Protein AF-A0A0F9KH45-F1 (afdb_monomer_lite)

pL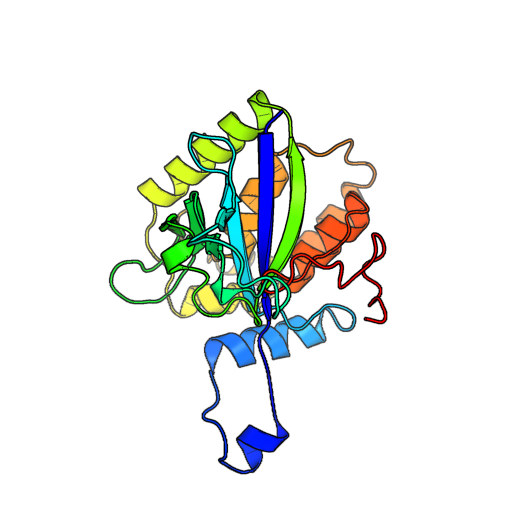DDT: mean 81.34, std 14.42, range [37.12, 97.62]

Structure (mmCIF, N/CA/C/O backbone):
data_AF-A0A0F9KH45-F1
#
_entry.id   AF-A0A0F9KH45-F1
#
loop_
_atom_site.group_PDB
_atom_site.id
_atom_site.type_symbol
_atom_site.label_atom_id
_atom_site.label_alt_id
_atom_site.label_comp_id
_atom_site.label_asym_id
_atom_site.label_entity_id
_atom_site.label_seq_id
_atom_site.pdbx_PDB_ins_code
_atom_site.Cartn_x
_atom_site.Cartn_y
_atom_site.Cartn_z
_atom_site.occupancy
_atom_site.B_iso_or_equiv
_atom_site.auth_seq_id
_atom_site.auth_comp_id
_atom_site.auth_asym_id
_atom_site.auth_atom_id
_atom_site.pdbx_PDB_model_num
ATOM 1 N N . MET A 1 1 ? 6.089 14.016 -14.481 1.00 85.25 1 MET A N 1
ATOM 2 C CA . MET A 1 1 ? 5.848 13.731 -13.048 1.00 85.25 1 MET A CA 1
ATOM 3 C C . MET A 1 1 ? 4.636 12.829 -12.954 1.00 85.25 1 MET A C 1
ATOM 5 O O . MET A 1 1 ? 3.594 13.168 -13.512 1.00 85.25 1 MET A O 1
ATOM 9 N N . LYS A 1 2 ? 4.768 11.697 -12.265 1.00 92.62 2 LYS A N 1
ATOM 10 C CA . LYS A 1 2 ? 3.691 10.724 -12.033 1.00 92.62 2 LYS A CA 1
ATOM 11 C C . LYS A 1 2 ? 3.296 10.711 -10.563 1.00 92.62 2 LYS A C 1
ATOM 13 O O . LYS A 1 2 ? 4.069 11.146 -9.709 1.00 92.62 2 LYS A O 1
ATOM 18 N N . LYS A 1 3 ? 2.102 10.195 -10.261 1.00 94.31 3 LYS A N 1
ATOM 19 C CA . LYS A 1 3 ? 1.645 10.016 -8.880 1.00 94.31 3 LYS A CA 1
ATOM 20 C C . LYS A 1 3 ? 1.490 8.549 -8.524 1.00 94.31 3 LYS A C 1
ATOM 22 O O . LYS A 1 3 ? 0.983 7.748 -9.307 1.00 94.31 3 LYS A O 1
ATOM 27 N N . VAL A 1 4 ? 1.880 8.218 -7.299 1.00 95.62 4 VAL A N 1
ATOM 28 C CA . VAL A 1 4 ? 1.727 6.880 -6.720 1.00 95.62 4 VAL A CA 1
ATOM 29 C C . VAL A 1 4 ? 1.088 7.001 -5.348 1.00 95.62 4 VAL A C 1
ATOM 31 O O . VAL A 1 4 ? 1.497 7.826 -4.530 1.00 95.62 4 VAL A O 1
ATOM 34 N N . ARG A 1 5 ? 0.096 6.154 -5.070 1.00 97.25 5 ARG A N 1
ATOM 35 C CA . ARG A 1 5 ? -0.558 6.078 -3.763 1.00 97.25 5 ARG A CA 1
ATOM 36 C C . ARG A 1 5 ? -0.196 4.788 -3.049 1.00 97.25 5 ARG A C 1
ATOM 38 O O . ARG A 1 5 ? -0.400 3.700 -3.578 1.00 97.25 5 ARG A O 1
ATOM 45 N N . TYR A 1 6 ? 0.271 4.899 -1.812 1.00 97.00 6 TYR A N 1
ATOM 46 C CA . TYR A 1 6 ? 0.340 3.755 -0.903 1.00 97.00 6 TYR A CA 1
ATOM 47 C C . TYR A 1 6 ? -0.948 3.730 -0.101 1.00 97.00 6 TYR A C 1
ATOM 49 O O . TYR A 1 6 ? -1.236 4.671 0.637 1.00 97.00 6 TYR A O 1
ATOM 57 N N . VAL A 1 7 ? -1.724 2.664 -0.256 1.00 97.12 7 VAL A N 1
ATOM 58 C CA . VAL A 1 7 ? -3.057 2.532 0.328 1.00 97.12 7 VAL A CA 1
ATOM 59 C C . VAL A 1 7 ? -3.020 1.452 1.402 1.00 97.12 7 VAL A C 1
ATOM 61 O O . VAL A 1 7 ? -2.610 0.322 1.147 1.00 97.12 7 VAL A O 1
ATOM 64 N N . PHE A 1 8 ? -3.446 1.788 2.612 1.00 96.25 8 PHE A N 1
ATOM 65 C CA . PHE A 1 8 ? -3.342 0.967 3.811 1.00 96.25 8 PHE A CA 1
ATOM 66 C C . PHE A 1 8 ? -4.726 0.592 4.330 1.00 96.25 8 PHE A C 1
ATOM 68 O O . PHE A 1 8 ? -5.579 1.446 4.572 1.00 96.25 8 PHE A O 1
ATOM 75 N N . TYR A 1 9 ? -4.948 -0.704 4.526 1.00 94.31 9 TYR A N 1
ATOM 76 C CA . TYR A 1 9 ? -6.214 -1.226 5.014 1.00 94.31 9 TYR A CA 1
ATOM 77 C C . TYR A 1 9 ? -6.253 -1.246 6.536 1.00 94.31 9 TYR A C 1
ATOM 79 O O . TYR A 1 9 ? -5.437 -1.899 7.190 1.00 94.31 9 TYR A O 1
ATOM 87 N N . ILE A 1 10 ? -7.258 -0.589 7.098 1.00 92.06 10 ILE A N 1
ATOM 88 C CA . ILE A 1 10 ? -7.546 -0.529 8.524 1.00 92.06 10 ILE A CA 1
ATOM 89 C C . ILE A 1 10 ? -8.244 -1.827 8.948 1.00 92.06 10 ILE A C 1
ATOM 91 O O . ILE A 1 10 ? -9.421 -2.075 8.636 1.00 92.06 10 ILE A O 1
ATOM 95 N N . ALA A 1 11 ? -7.553 -2.645 9.739 1.00 87.25 11 ALA A N 1
ATOM 96 C CA . ALA A 1 11 ? -8.197 -3.700 10.503 1.00 87.25 11 ALA A CA 1
ATOM 97 C C . ALA A 1 11 ? -9.003 -3.067 11.638 1.00 87.25 11 ALA A C 1
ATOM 99 O O . ALA A 1 11 ? -8.471 -2.381 12.510 1.00 87.25 11 ALA A O 1
ATOM 100 N N . LYS A 1 12 ? -10.313 -3.300 11.640 1.00 74.19 12 LYS A N 1
ATOM 101 C CA . LYS A 1 12 ? -11.135 -2.990 12.805 1.00 74.19 12 LYS A CA 1
ATOM 102 C C . LYS A 1 12 ? -11.035 -4.179 13.743 1.00 74.19 12 LYS A C 1
ATOM 104 O O . LYS A 1 12 ? -11.860 -5.074 13.621 1.00 74.19 12 LYS A O 1
ATOM 109 N N . PHE A 1 13 ? -10.073 -4.216 14.653 1.00 67.62 13 PHE A N 1
ATOM 110 C CA . PHE A 1 13 ? -10.186 -5.166 15.753 1.00 67.62 13 PHE A CA 1
ATOM 111 C C . PHE A 1 13 ? -11.163 -4.592 16.777 1.00 67.62 13 PHE A C 1
ATOM 113 O O . PHE A 1 13 ? -10.864 -3.613 17.454 1.00 67.62 13 PHE A O 1
ATOM 120 N N . ASP A 1 14 ? -12.362 -5.161 16.830 1.00 67.88 14 ASP A N 1
ATOM 121 C CA . ASP A 1 14 ? -13.400 -4.758 17.773 1.00 67.88 14 ASP A CA 1
ATOM 122 C C . ASP A 1 14 ? -13.582 -5.873 18.796 1.00 67.88 14 ASP A C 1
ATOM 124 O O . ASP A 1 14 ? -14.474 -6.714 18.681 1.00 67.88 14 ASP A O 1
ATOM 128 N N . LEU A 1 15 ? -12.659 -5.910 19.761 1.00 67.62 15 LEU A N 1
ATOM 129 C CA . LEU A 1 15 ? -12.602 -6.953 20.780 1.00 67.62 15 LEU A CA 1
ATOM 130 C C . LEU A 1 15 ? -13.939 -7.089 21.517 1.00 67.62 15 LEU A C 1
ATOM 132 O O . LEU A 1 15 ? -14.387 -8.202 21.764 1.00 67.62 15 LEU A O 1
ATOM 136 N N . LEU A 1 16 ? -14.611 -5.974 21.814 1.00 66.19 16 LEU A N 1
ATOM 137 C CA . LEU A 1 16 ? -15.897 -5.979 22.509 1.00 66.19 16 LEU A CA 1
ATOM 138 C C . LEU A 1 16 ? -16.995 -6.628 21.668 1.00 66.19 16 LEU A C 1
ATOM 140 O O . LEU A 1 16 ? -17.741 -7.456 22.185 1.00 66.19 16 LEU A O 1
ATOM 144 N N . ASN A 1 17 ? -17.099 -6.296 20.381 1.00 69.00 17 ASN A N 1
ATOM 145 C CA . ASN A 1 17 ? -18.092 -6.929 19.513 1.00 69.00 17 ASN A CA 1
ATOM 146 C C . ASN A 1 17 ? -17.747 -8.386 19.169 1.00 69.00 17 ASN A C 1
ATOM 148 O O . ASN A 1 17 ? -18.668 -9.174 18.957 1.00 69.00 17 ASN A O 1
ATOM 152 N N . VAL A 1 18 ? -16.465 -8.765 19.170 1.00 69.50 18 VAL A N 1
ATOM 153 C CA . VAL A 1 18 ? -16.034 -10.168 19.047 1.00 69.50 18 VAL A CA 1
ATOM 154 C C . VAL A 1 18 ? -16.410 -10.962 20.301 1.00 69.50 18 VAL A C 1
ATOM 156 O O . VAL A 1 18 ? -17.081 -11.983 20.188 1.00 69.50 18 VAL A O 1
ATOM 159 N N . LEU A 1 19 ? -16.064 -10.469 21.496 1.00 72.44 19 LEU A N 1
ATOM 160 C CA . LEU A 1 19 ? -16.401 -11.114 22.773 1.00 72.44 19 LEU A CA 1
ATOM 161 C C . LEU A 1 19 ? -17.917 -11.218 22.991 1.00 72.44 19 LEU A C 1
ATOM 163 O O . LEU A 1 19 ? -18.396 -12.192 23.558 1.00 72.44 19 LEU A O 1
ATOM 167 N N . ARG A 1 20 ? -18.686 -10.238 22.501 1.00 80.62 20 ARG A N 1
ATOM 168 C CA . ARG A 1 20 ? -20.159 -10.232 22.548 1.00 80.62 20 ARG A CA 1
ATOM 169 C C . ARG A 1 20 ? -20.820 -11.052 21.432 1.00 80.62 20 ARG A C 1
ATOM 171 O O . ARG A 1 20 ? -22.036 -10.978 21.285 1.00 80.62 20 ARG A O 1
ATOM 178 N N . GLY A 1 21 ? -20.051 -11.758 20.599 1.00 74.50 21 GLY A N 1
ATOM 179 C CA . GLY A 1 21 ? -20.571 -12.574 19.494 1.00 74.50 21 GLY A CA 1
ATOM 180 C C . GLY A 1 21 ? -21.230 -11.785 18.351 1.00 74.50 21 GLY A C 1
ATOM 181 O O . GLY A 1 21 ? -21.769 -12.381 17.423 1.00 74.50 21 GLY A O 1
ATOM 182 N N . LYS A 1 22 ? -21.172 -10.447 18.376 1.00 75.31 22 LYS A N 1
ATOM 183 C CA . LYS A 1 22 ? -21.784 -9.559 17.369 1.00 75.31 22 LYS A CA 1
ATOM 184 C C . LYS A 1 22 ? -20.990 -9.495 16.067 1.00 75.31 22 LYS A C 1
ATOM 186 O O . LYS A 1 22 ? -21.478 -8.972 15.068 1.00 75.31 22 LYS A O 1
ATOM 191 N N . ARG A 1 23 ? -19.757 -10.002 16.067 1.00 68.12 23 ARG A N 1
ATOM 192 C CA . ARG A 1 23 ? -18.902 -10.066 14.886 1.00 68.12 23 ARG A CA 1
ATOM 193 C C . ARG A 1 23 ? -18.021 -11.309 14.913 1.00 68.12 23 ARG A C 1
ATOM 195 O O . ARG A 1 23 ? -17.401 -11.612 15.927 1.00 68.12 23 ARG A O 1
ATOM 202 N N . LYS A 1 24 ? -17.889 -11.966 13.758 1.00 68.12 24 LYS A N 1
ATOM 203 C CA . LYS A 1 24 ? -16.889 -13.020 13.559 1.00 68.12 24 LYS A CA 1
ATOM 204 C C . LYS A 1 24 ? -15.491 -12.391 13.422 1.00 68.12 24 LYS A C 1
ATOM 206 O O . LYS A 1 24 ? -15.338 -11.452 12.631 1.00 68.12 24 LYS A O 1
ATOM 211 N N . PRO A 1 25 ? -14.481 -12.866 14.170 1.00 64.75 25 PRO A N 1
ATOM 212 C CA . PRO A 1 25 ? -13.118 -12.368 14.031 1.00 64.75 25 PRO A CA 1
ATOM 213 C C . PRO A 1 25 ? -12.587 -12.673 12.626 1.00 64.75 25 PRO A C 1
ATOM 215 O O . PRO A 1 25 ? -12.691 -13.801 12.141 1.00 64.75 25 PRO A O 1
ATOM 218 N N . HIS A 1 26 ? -11.989 -11.675 11.974 1.00 72.75 26 HIS A N 1
ATOM 219 C CA . HIS A 1 26 ? -11.234 -11.891 10.742 1.00 72.75 26 HIS A CA 1
ATOM 220 C C . HIS A 1 26 ? -9.812 -12.280 11.139 1.00 72.75 26 HIS A C 1
ATOM 222 O O . HIS A 1 26 ? -8.916 -11.445 11.141 1.00 72.75 26 HIS A O 1
ATOM 228 N N . LEU A 1 27 ? -9.634 -13.554 11.507 1.00 72.44 27 LEU A N 1
ATOM 229 C CA . LEU A 1 27 ? -8.431 -14.107 12.150 1.00 72.44 27 LEU A CA 1
ATOM 230 C C . LEU A 1 27 ? -7.100 -13.594 11.577 1.00 72.44 27 LEU A C 1
ATOM 232 O O . LEU A 1 27 ? -6.206 -13.254 12.345 1.00 72.44 27 LEU A O 1
ATOM 236 N N . ILE A 1 28 ? -6.974 -13.517 10.250 1.00 78.31 28 ILE A N 1
ATOM 237 C CA . ILE A 1 28 ? -5.734 -13.080 9.596 1.00 78.31 28 ILE A CA 1
ATOM 238 C C . ILE A 1 28 ? -5.538 -11.564 9.742 1.00 78.31 28 ILE A C 1
ATOM 240 O O . ILE A 1 28 ? -4.525 -11.140 10.287 1.00 78.31 28 ILE A O 1
ATOM 244 N N . ASP A 1 29 ? -6.502 -10.745 9.312 1.00 77.94 29 ASP A N 1
ATOM 245 C CA . ASP A 1 29 ? -6.380 -9.278 9.348 1.00 77.94 29 ASP A CA 1
ATOM 246 C C . ASP A 1 29 ? -6.264 -8.751 10.786 1.00 77.94 29 ASP A C 1
ATOM 248 O O . ASP A 1 29 ? -5.395 -7.933 11.101 1.00 77.94 29 ASP A O 1
ATOM 252 N N . ASP A 1 30 ? -7.134 -9.245 11.668 1.00 79.44 30 ASP A N 1
ATOM 253 C CA . ASP A 1 30 ? -7.177 -8.859 13.074 1.00 79.44 30 ASP A CA 1
ATOM 254 C C . ASP A 1 30 ? -5.910 -9.345 13.804 1.00 79.44 30 ASP A C 1
ATOM 256 O O . ASP A 1 30 ? -5.318 -8.591 14.577 1.00 79.44 30 ASP A O 1
ATOM 260 N N . GLY A 1 31 ? -5.439 -10.561 13.499 1.00 80.50 31 GLY A N 1
ATOM 261 C CA . GLY A 1 31 ? -4.207 -11.126 14.053 1.00 80.50 31 GLY A CA 1
ATOM 262 C C . GLY A 1 31 ? -2.951 -10.366 13.623 1.00 80.50 31 GLY A C 1
ATOM 263 O O . GLY A 1 31 ? -2.140 -10.001 14.475 1.00 80.50 31 GLY A O 1
ATOM 264 N N . ILE A 1 32 ? -2.813 -10.057 12.325 1.00 82.00 32 ILE A N 1
ATOM 265 C CA . ILE A 1 32 ? -1.702 -9.244 11.804 1.00 82.00 32 ILE A CA 1
ATOM 266 C C . ILE A 1 32 ? -1.716 -7.872 12.469 1.00 82.00 32 ILE A C 1
ATOM 268 O O . ILE A 1 32 ? -0.683 -7.424 12.968 1.00 82.00 32 ILE A O 1
ATOM 272 N N . SER A 1 33 ? -2.870 -7.201 12.512 1.00 81.62 33 SER A N 1
ATOM 273 C CA . SER A 1 33 ? -2.960 -5.862 13.094 1.00 81.62 33 SER A CA 1
ATOM 274 C C . SER A 1 33 ? -2.641 -5.851 14.585 1.00 81.62 33 SER A C 1
ATOM 276 O O . SER A 1 33 ? -1.898 -4.975 15.026 1.00 81.62 33 SER A O 1
ATOM 278 N N . LEU A 1 34 ? -3.162 -6.809 15.358 1.00 82.50 34 LEU A N 1
ATOM 279 C CA . LEU A 1 34 ? -2.900 -6.912 16.793 1.00 82.50 34 LEU A CA 1
ATOM 280 C C . LEU A 1 34 ? -1.413 -7.153 17.062 1.00 82.50 34 LEU A C 1
ATOM 282 O O . LEU A 1 34 ? -0.789 -6.393 17.801 1.00 82.50 34 LEU A O 1
ATOM 286 N N . TRP A 1 35 ? -0.836 -8.168 16.415 1.00 80.06 35 TRP A N 1
ATOM 287 C CA . TRP A 1 35 ? 0.556 -8.547 16.625 1.00 80.06 35 TRP A CA 1
ATOM 288 C C . TRP A 1 35 ? 1.521 -7.433 16.222 1.00 80.06 35 TRP A C 1
ATOM 290 O O . TRP A 1 35 ? 2.374 -7.020 17.003 1.00 80.06 35 TRP A O 1
ATOM 300 N N . THR A 1 36 ? 1.357 -6.882 15.019 1.00 78.31 36 THR A N 1
ATOM 301 C CA . THR A 1 36 ? 2.224 -5.800 14.528 1.00 78.31 36 THR A CA 1
ATOM 302 C C . THR A 1 36 ? 2.023 -4.501 15.311 1.00 78.31 36 THR A C 1
ATOM 304 O O . THR A 1 36 ? 2.947 -3.689 15.384 1.00 78.31 36 THR A O 1
ATOM 307 N N . GLY A 1 37 ? 0.857 -4.321 15.942 1.00 78.19 37 GLY A N 1
ATOM 308 C CA . GLY A 1 37 ? 0.571 -3.230 16.870 1.00 78.19 37 GLY A CA 1
ATOM 309 C C . GLY A 1 37 ? 1.438 -3.256 18.128 1.00 78.19 37 GLY A C 1
ATOM 310 O O . GLY A 1 37 ? 1.896 -2.194 18.543 1.00 78.19 37 GLY A O 1
ATOM 311 N N . LEU A 1 38 ? 1.764 -4.439 18.667 1.00 78.38 38 LEU A N 1
ATOM 312 C CA . LEU A 1 38 ? 2.649 -4.579 19.839 1.00 78.38 38 LEU A CA 1
ATOM 313 C C . LEU A 1 38 ? 4.039 -3.968 19.597 1.00 78.38 38 LEU A C 1
ATOM 315 O O . LEU A 1 38 ? 4.644 -3.414 20.510 1.00 78.38 38 LEU A O 1
ATOM 319 N N . PHE A 1 39 ? 4.517 -4.006 18.351 1.00 73.38 39 PHE A N 1
ATOM 320 C CA . PHE A 1 39 ? 5.817 -3.458 17.946 1.00 73.38 39 PHE A CA 1
ATOM 321 C C . PHE A 1 39 ? 5.721 -2.055 17.321 1.00 73.38 39 PHE A C 1
ATOM 323 O O . PHE A 1 39 ? 6.739 -1.436 17.007 1.00 73.38 39 PHE A O 1
ATOM 330 N N . ASN A 1 40 ? 4.505 -1.539 17.112 1.00 75.81 40 ASN A N 1
ATOM 331 C CA . ASN A 1 40 ? 4.241 -0.260 16.451 1.00 75.81 40 ASN A CA 1
ATOM 332 C C . ASN A 1 40 ? 3.094 0.495 17.149 1.00 75.81 40 ASN A C 1
ATOM 334 O O . ASN A 1 40 ? 2.141 0.924 16.495 1.00 75.81 40 ASN A O 1
ATOM 338 N N . TRP A 1 41 ? 3.209 0.674 18.470 1.00 71.25 41 TRP A N 1
ATOM 339 C CA . TRP A 1 41 ? 2.149 1.134 19.390 1.00 71.25 41 TRP A CA 1
ATOM 340 C C . TRP A 1 41 ? 1.470 2.474 19.023 1.00 71.25 41 TRP A C 1
ATOM 342 O O . TRP A 1 41 ? 0.374 2.767 19.484 1.00 71.25 41 TRP A O 1
ATOM 352 N N . TRP A 1 42 ? 2.071 3.270 18.136 1.00 79.19 42 TRP A N 1
ATOM 353 C CA . TRP A 1 42 ? 1.580 4.594 17.718 1.00 79.19 42 TRP A CA 1
ATOM 354 C C . TRP A 1 42 ? 1.152 4.667 16.252 1.00 79.19 42 TRP A C 1
ATOM 356 O O . TRP A 1 42 ? 1.005 5.748 15.689 1.00 79.19 42 TRP A O 1
ATOM 366 N N . THR A 1 43 ? 0.986 3.514 15.612 1.00 84.81 43 THR A N 1
ATOM 367 C CA . THR A 1 43 ? 0.553 3.429 14.215 1.00 84.81 43 THR A CA 1
ATOM 368 C C . THR A 1 43 ? -0.927 3.064 14.124 1.00 84.81 43 THR A C 1
ATOM 370 O O . THR A 1 43 ? -1.445 2.374 15.012 1.00 84.81 43 THR A O 1
ATOM 373 N N . PRO A 1 44 ? -1.625 3.481 13.056 1.00 87.94 44 PRO A N 1
ATOM 374 C CA . PRO A 1 44 ? -2.994 3.042 12.804 1.00 87.94 44 PRO A CA 1
ATOM 375 C C . PRO A 1 44 ? -3.061 1.517 12.672 1.00 87.94 44 PRO A C 1
ATOM 377 O O . PRO A 1 44 ? -2.038 0.886 12.394 1.00 87.94 44 PRO A O 1
ATOM 380 N N . PRO A 1 45 ? -4.237 0.893 12.859 1.00 90.12 45 PRO A N 1
ATOM 381 C CA . PRO A 1 45 ? -4.351 -0.554 12.899 1.00 90.12 45 PRO A CA 1
ATOM 382 C C . PRO A 1 45 ? -4.308 -1.225 11.525 1.00 90.12 45 PRO A C 1
ATOM 384 O O . PRO A 1 45 ? -5.189 -2.009 11.182 1.00 90.12 45 PRO A O 1
ATOM 387 N N . TYR A 1 46 ? -3.273 -0.937 10.741 1.00 91.88 46 TYR A N 1
ATOM 388 C CA . TYR A 1 46 ? -3.116 -1.470 9.400 1.00 91.88 46 TYR A CA 1
ATOM 389 C C . TYR A 1 46 ? -2.763 -2.956 9.414 1.00 91.88 46 TYR A C 1
ATOM 391 O O . TYR A 1 46 ? -1.840 -3.373 10.115 1.00 91.88 46 TYR A O 1
ATOM 399 N N . SER A 1 47 ? -3.477 -3.748 8.616 1.00 90.00 47 SER A N 1
ATOM 400 C CA . SER A 1 47 ? -3.176 -5.175 8.412 1.00 90.00 47 SER A CA 1
ATOM 401 C C . SER A 1 47 ? -2.750 -5.508 6.992 1.00 90.00 47 SER A C 1
ATOM 403 O O . SER A 1 47 ? -2.175 -6.566 6.765 1.00 90.00 47 SER A O 1
ATOM 405 N N . HIS A 1 48 ? -3.017 -4.617 6.040 1.00 92.75 48 HIS A N 1
ATOM 406 C CA . HIS A 1 48 ? -2.726 -4.848 4.633 1.00 92.75 48 HIS A CA 1
ATOM 407 C C . HIS A 1 48 ? -2.371 -3.539 3.930 1.00 92.75 48 HIS A C 1
ATOM 409 O O . HIS A 1 48 ? -2.724 -2.462 4.417 1.00 92.75 48 HIS A O 1
ATOM 415 N N . MET A 1 49 ? -1.660 -3.625 2.808 1.00 94.06 49 MET A N 1
ATOM 416 C CA . MET A 1 49 ? -1.369 -2.469 1.967 1.00 94.06 49 MET A CA 1
ATOM 417 C C . MET A 1 49 ? -1.321 -2.833 0.482 1.00 94.06 49 MET A C 1
ATOM 419 O O . MET A 1 49 ? -1.130 -3.996 0.123 1.00 94.06 49 MET A O 1
ATOM 423 N N . SER A 1 50 ? -1.504 -1.824 -0.362 1.00 96.00 50 SER A N 1
ATOM 424 C CA . SER A 1 50 ? -1.385 -1.904 -1.816 1.00 96.00 50 SER A CA 1
ATOM 425 C C . SER A 1 50 ? -0.698 -0.649 -2.342 1.00 96.00 50 SER A C 1
ATOM 427 O O . SER A 1 50 ? -0.830 0.423 -1.748 1.00 96.00 50 SER A O 1
ATOM 429 N N . VAL A 1 51 ? -0.019 -0.768 -3.477 1.00 96.94 51 VAL A N 1
ATOM 430 C CA . VAL A 1 51 ? 0.449 0.385 -4.249 1.00 96.94 51 VAL A CA 1
ATOM 431 C C . VAL A 1 51 ? -0.512 0.612 -5.403 1.00 96.94 51 VAL A C 1
ATOM 433 O O . VAL A 1 51 ? -0.853 -0.320 -6.124 1.00 96.94 51 VAL A O 1
ATOM 436 N N . TRP A 1 52 ? -0.990 1.837 -5.549 1.00 97.62 52 TRP A N 1
ATOM 437 C CA . TRP A 1 52 ? -1.986 2.235 -6.526 1.00 97.62 52 TRP A CA 1
ATOM 438 C C . TRP A 1 52 ? -1.386 3.267 -7.470 1.00 97.62 52 TRP A C 1
ATOM 440 O O . TRP A 1 52 ? -0.892 4.306 -7.027 1.00 97.62 52 TRP A O 1
ATOM 450 N N . ILE A 1 53 ? -1.429 2.962 -8.763 1.00 97.06 53 ILE A N 1
ATOM 451 C CA . ILE A 1 53 ? -0.999 3.850 -9.839 1.00 97.06 53 ILE A CA 1
ATOM 452 C C . ILE A 1 53 ? -2.208 4.368 -10.617 1.00 97.06 53 ILE A C 1
ATOM 454 O O . ILE A 1 53 ? -3.245 3.698 -10.684 1.00 97.06 53 ILE A O 1
ATOM 458 N N . GLN A 1 54 ? -2.045 5.562 -11.180 1.00 95.38 54 GLN A N 1
ATOM 459 C CA . GLN A 1 54 ? -3.043 6.229 -12.013 1.00 95.38 54 GLN A CA 1
ATOM 460 C C . GLN A 1 54 ? -3.403 5.383 -13.245 1.00 95.38 54 GLN A C 1
ATOM 462 O O . GLN A 1 54 ? -2.644 4.495 -13.646 1.00 95.38 54 GLN A O 1
ATOM 467 N N . ASP A 1 55 ? -4.570 5.643 -13.829 1.00 94.12 55 ASP A N 1
ATOM 468 C CA . ASP A 1 55 ? -4.936 5.114 -15.142 1.00 94.12 55 ASP A CA 1
ATOM 469 C C . ASP A 1 55 ? -4.192 5.835 -16.286 1.00 94.12 55 ASP A C 1
ATOM 471 O O . ASP A 1 55 ? -3.300 6.660 -16.064 1.00 94.12 55 ASP A O 1
ATOM 475 N N . GLU A 1 56 ? -4.547 5.507 -17.528 1.00 91.00 56 GLU A N 1
ATOM 476 C CA . GLU A 1 56 ? -3.936 6.084 -18.733 1.00 91.00 56 GLU A CA 1
ATOM 477 C C . GLU A 1 56 ? -4.145 7.603 -18.850 1.00 91.00 56 GLU A C 1
ATOM 479 O O . GLU A 1 56 ? -3.311 8.2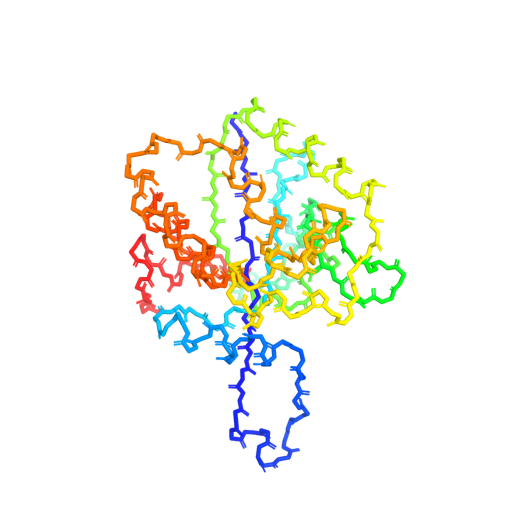88 -19.442 1.00 91.00 56 GLU A O 1
ATOM 484 N N . ASN A 1 57 ? -5.203 8.139 -18.233 1.00 92.31 57 ASN A N 1
ATOM 485 C CA . ASN A 1 57 ? -5.515 9.569 -18.219 1.00 92.31 57 ASN A CA 1
ATOM 486 C C . ASN A 1 57 ? -4.827 10.313 -17.065 1.00 92.31 57 ASN A C 1
ATOM 488 O O . ASN A 1 57 ? -4.888 11.538 -16.993 1.00 92.31 57 ASN A O 1
ATOM 492 N N . GLY A 1 58 ? -4.139 9.596 -16.170 1.00 91.38 58 GLY A N 1
ATOM 493 C CA . GLY A 1 58 ? -3.562 10.182 -14.964 1.00 91.38 58 GLY A CA 1
ATOM 494 C C . GLY A 1 58 ? -4.556 10.277 -13.804 1.00 91.38 58 GLY A C 1
ATOM 495 O O . GLY A 1 58 ? -4.270 10.944 -12.809 1.00 91.38 58 GLY A O 1
ATOM 496 N N . ASP A 1 59 ? -5.688 9.584 -13.872 1.00 92.88 59 ASP A N 1
ATOM 497 C CA . ASP A 1 59 ? -6.717 9.636 -12.847 1.00 92.88 59 ASP A CA 1
ATOM 498 C C . ASP A 1 59 ? -6.614 8.469 -11.864 1.00 92.88 59 ASP A C 1
ATOM 500 O O . ASP A 1 59 ? -6.216 7.346 -12.178 1.00 92.88 59 ASP A O 1
ATOM 504 N N . PHE A 1 60 ? -6.998 8.752 -10.622 1.00 93.31 60 PHE A N 1
ATOM 505 C CA . PHE A 1 60 ? -7.239 7.734 -9.599 1.00 93.31 60 PHE A CA 1
ATOM 506 C C . PHE A 1 60 ? -8.732 7.517 -9.367 1.00 93.31 60 PHE A C 1
ATOM 508 O O . PHE A 1 60 ? -9.170 6.428 -9.015 1.00 93.31 60 PHE A O 1
ATOM 515 N N . VAL A 1 61 ? -9.542 8.554 -9.537 1.00 89.50 61 VAL A N 1
ATOM 516 C CA . VAL A 1 61 ? -10.982 8.479 -9.324 1.00 89.50 61 VAL A CA 1
ATOM 517 C C . VAL A 1 61 ? -11.676 9.214 -10.450 1.00 89.50 61 VAL A C 1
ATOM 519 O O . VAL A 1 61 ? -11.279 10.326 -10.778 1.00 89.50 61 VAL A O 1
ATOM 522 N N . ILE A 1 62 ? -12.719 8.608 -11.009 1.00 87.12 62 ILE A N 1
ATOM 523 C CA . ILE A 1 62 ? -13.606 9.284 -11.955 1.00 87.12 62 ILE A CA 1
ATOM 524 C C . ILE A 1 62 ? -14.999 9.433 -11.335 1.00 87.12 62 ILE A C 1
ATOM 526 O O . ILE A 1 62 ? -15.461 8.507 -10.660 1.00 87.12 62 ILE A O 1
ATOM 530 N N . PRO A 1 63 ? -15.680 10.576 -11.518 1.00 82.25 63 PRO A N 1
ATOM 531 C CA . PRO A 1 63 ? -17.062 10.736 -11.077 1.00 82.25 63 PRO A CA 1
ATOM 532 C C . PRO A 1 63 ? -17.965 9.728 -11.794 1.00 82.25 63 PRO A C 1
ATOM 534 O O . PRO A 1 63 ? -17.873 9.585 -13.013 1.00 82.25 63 PRO A O 1
ATOM 537 N N . THR A 1 64 ? -18.841 9.030 -11.069 1.00 75.69 64 THR A N 1
ATOM 538 C CA . THR A 1 64 ? -19.708 8.013 -11.687 1.00 75.69 64 THR A CA 1
ATOM 539 C C . THR A 1 64 ? -20.965 8.583 -12.324 1.00 75.69 64 THR A C 1
ATOM 541 O O . THR A 1 64 ? -21.416 7.985 -13.285 1.00 75.69 64 THR A O 1
ATOM 544 N N . TYR A 1 65 ? -21.520 9.703 -11.841 1.00 68.25 65 TYR A N 1
ATOM 545 C CA . TYR A 1 65 ? -22.592 10.491 -12.482 1.00 68.25 65 TYR A CA 1
ATOM 546 C C . TYR A 1 65 ? -22.750 11.855 -11.769 1.00 68.25 65 TYR A C 1
ATOM 548 O O . TYR A 1 65 ? -22.207 12.061 -10.686 1.00 68.25 65 TYR A O 1
ATOM 556 N N . THR A 1 66 ? -23.466 12.797 -12.400 1.00 53.59 66 THR A N 1
ATOM 557 C CA . THR A 1 66 ? -23.662 14.203 -11.982 1.00 53.59 66 THR A CA 1
ATOM 558 C C . THR A 1 66 ? -23.958 14.378 -10.486 1.00 53.59 66 THR A C 1
ATOM 560 O O . THR A 1 66 ? -24.851 13.702 -9.970 1.00 53.59 66 THR A O 1
ATOM 563 N N . PRO A 1 67 ? -23.275 15.315 -9.798 1.00 51.34 67 PRO A N 1
ATOM 564 C CA . PRO A 1 67 ? -23.425 15.517 -8.364 1.00 51.34 67 PRO A CA 1
ATOM 565 C C . PRO A 1 67 ? -24.879 15.828 -8.017 1.00 51.34 67 PRO A C 1
ATOM 567 O O . PRO A 1 67 ? -25.500 16.733 -8.575 1.00 51.34 67 PRO A O 1
ATOM 570 N N . ASN A 1 68 ? -25.418 15.087 -7.056 1.00 51.97 68 ASN A N 1
ATOM 571 C CA . ASN A 1 68 ? -26.673 15.440 -6.418 1.00 51.97 68 ASN A CA 1
ATOM 572 C C . ASN A 1 68 ? -26.397 16.704 -5.585 1.00 51.97 68 ASN A C 1
ATOM 574 O O . ASN A 1 68 ? -25.918 16.601 -4.462 1.00 51.97 68 ASN A O 1
ATOM 578 N N . PHE A 1 69 ? -26.638 17.901 -6.136 1.00 55.97 69 PHE A N 1
ATOM 579 C CA . PHE A 1 69 ? -26.238 19.198 -5.547 1.00 55.97 69 PHE A CA 1
ATOM 580 C C . PHE A 1 69 ? -26.658 19.406 -4.078 1.00 55.97 69 PHE A C 1
ATOM 582 O O . PHE A 1 69 ? -26.083 20.235 -3.378 1.00 55.97 69 PHE A O 1
ATOM 589 N N . TYR A 1 70 ? -27.640 18.643 -3.596 1.00 56.47 70 TYR A N 1
ATOM 590 C CA . TYR A 1 70 ? -28.166 18.713 -2.234 1.00 56.47 70 TYR A CA 1
ATOM 591 C C . TYR A 1 70 ? -27.424 17.841 -1.213 1.00 56.47 70 TYR A C 1
ATOM 593 O O . TYR A 1 70 ? -27.580 18.041 -0.009 1.00 56.47 70 TYR A O 1
ATOM 601 N N . ARG A 1 71 ? -26.618 16.871 -1.657 1.00 56.69 71 ARG A N 1
ATOM 602 C CA . ARG A 1 71 ? -25.836 15.985 -0.790 1.00 56.69 71 ARG A CA 1
ATOM 603 C C . ARG A 1 71 ? -24.392 16.076 -1.267 1.00 56.69 71 ARG A C 1
ATOM 605 O O . ARG A 1 71 ? -24.096 15.661 -2.378 1.00 56.69 71 ARG A O 1
ATOM 612 N N . GLY A 1 72 ? -23.513 16.679 -0.464 1.00 56.94 72 GLY A N 1
ATOM 613 C CA . GLY A 1 72 ? -22.094 16.797 -0.815 1.00 56.94 72 GLY A CA 1
ATOM 614 C C . GLY A 1 72 ? -21.493 15.451 -1.262 1.00 56.94 72 GLY A C 1
ATOM 615 O O . GLY A 1 72 ? -22.015 14.402 -0.872 1.00 56.94 72 GLY A O 1
ATOM 616 N N . PRO A 1 73 ? -20.419 15.470 -2.068 1.00 59.88 73 PRO A N 1
ATOM 617 C CA . PRO A 1 73 ? -19.865 14.271 -2.689 1.00 59.88 73 PRO A CA 1
ATOM 618 C C . PRO A 1 73 ? -19.531 13.196 -1.647 1.00 59.88 73 PRO A C 1
ATOM 620 O O . PRO A 1 73 ? -18.915 13.466 -0.614 1.00 59.88 73 PRO A O 1
ATOM 623 N N . SER A 1 74 ? -19.949 11.966 -1.922 1.00 65.25 74 SER A N 1
ATOM 624 C CA . SER A 1 74 ? -19.732 10.781 -1.100 1.00 65.25 74 SER A CA 1
ATOM 625 C C . SER A 1 74 ? -18.812 9.784 -1.812 1.00 65.25 74 SER A C 1
ATOM 627 O O . SER A 1 74 ? -18.659 9.819 -3.027 1.00 65.25 74 SER A O 1
ATOM 629 N N . ALA A 1 75 ? -18.207 8.852 -1.066 1.00 65.88 75 ALA A N 1
ATOM 630 C CA . ALA A 1 75 ? -17.347 7.798 -1.630 1.00 65.88 75 ALA A CA 1
ATOM 631 C C . ALA A 1 75 ? -18.025 6.955 -2.728 1.00 65.88 75 ALA A C 1
ATOM 633 O O . ALA A 1 75 ? -17.341 6.291 -3.497 1.00 65.88 75 ALA A O 1
ATOM 634 N N . GLU A 1 76 ? -19.359 6.916 -2.728 1.00 68.25 76 GLU A N 1
ATOM 635 C CA . GLU A 1 76 ? -20.180 6.142 -3.661 1.00 68.25 76 GLU A CA 1
ATOM 636 C C . GLU A 1 76 ? -20.372 6.874 -5.000 1.00 68.25 76 GLU A C 1
ATOM 638 O O . GLU A 1 76 ? -20.759 6.245 -5.979 1.00 68.25 76 GLU A O 1
ATOM 643 N N . ASP A 1 77 ? -20.031 8.167 -5.060 1.00 71.88 77 ASP A N 1
ATOM 644 C CA . ASP A 1 77 ? -20.127 9.010 -6.258 1.00 71.88 77 ASP A CA 1
ATOM 645 C C . ASP A 1 77 ? -18.859 8.956 -7.133 1.00 71.88 77 ASP A C 1
ATOM 647 O O . ASP A 1 77 ? -18.767 9.636 -8.160 1.00 71.88 77 ASP A O 1
ATOM 651 N N . PHE A 1 78 ? -17.865 8.157 -6.727 1.00 78.56 78 PHE A N 1
ATOM 652 C CA . PHE A 1 78 ? -16.587 8.016 -7.417 1.00 78.56 78 PHE A CA 1
ATOM 653 C C . PHE A 1 78 ? -16.257 6.553 -7.703 1.00 78.56 78 PHE A C 1
ATOM 655 O O . PHE A 1 78 ? -16.328 5.682 -6.833 1.00 78.56 78 PHE A O 1
ATOM 662 N N . LEU A 1 79 ? -15.795 6.293 -8.924 1.00 85.69 79 LEU A N 1
ATOM 663 C CA . LEU A 1 79 ? -15.214 5.021 -9.319 1.00 85.69 79 LEU A CA 1
ATOM 664 C C . LEU A 1 79 ? -13.700 5.093 -9.147 1.00 85.69 79 LEU A C 1
ATOM 666 O O . LEU A 1 79 ? -13.040 5.934 -9.750 1.00 85.69 79 LEU A O 1
ATOM 670 N N . ASN A 1 80 ? -13.148 4.175 -8.353 1.00 90.38 80 ASN A N 1
ATOM 671 C CA . ASN A 1 80 ? -11.701 4.001 -8.246 1.00 90.38 80 ASN A CA 1
ATOM 672 C C . ASN A 1 80 ? -11.165 3.370 -9.540 1.00 90.38 80 ASN A C 1
ATOM 674 O O . ASN A 1 80 ? -11.480 2.213 -9.836 1.00 90.38 80 ASN A O 1
ATOM 678 N N . VAL A 1 81 ? -10.347 4.115 -10.280 1.00 94.12 81 VAL A N 1
ATOM 679 C CA . VAL A 1 81 ? -9.715 3.698 -11.543 1.00 94.12 81 VAL A CA 1
ATOM 680 C C . VAL A 1 81 ? -8.220 3.439 -11.355 1.00 94.12 81 VAL A C 1
ATOM 682 O O . VAL A 1 81 ? -7.696 3.553 -10.250 1.00 94.12 81 VAL A O 1
ATOM 685 N N . GLY A 1 82 ? -7.529 3.027 -12.415 1.00 95.50 82 GLY A N 1
ATOM 686 C CA . GLY A 1 82 ? -6.109 2.687 -12.367 1.00 95.50 82 GLY A CA 1
ATOM 687 C C . GLY A 1 82 ? -5.836 1.290 -11.807 1.00 95.50 82 GLY A C 1
ATOM 688 O O . GLY A 1 82 ? -6.741 0.465 -11.628 1.00 95.50 82 GLY A O 1
ATOM 689 N N . THR A 1 83 ? -4.560 1.019 -11.538 1.00 97.25 83 THR A N 1
ATOM 690 C CA . THR A 1 83 ? -4.076 -0.331 -11.213 1.00 97.25 83 THR A CA 1
ATOM 691 C C . THR A 1 83 ? -3.502 -0.393 -9.806 1.00 97.25 83 THR A C 1
ATOM 693 O O . THR A 1 83 ? -2.692 0.437 -9.401 1.00 97.25 83 THR A O 1
ATOM 696 N N . CYS A 1 84 ? -3.900 -1.411 -9.053 1.00 96.31 84 CYS A N 1
ATOM 697 C CA . CYS A 1 84 ? -3.356 -1.728 -7.746 1.00 96.31 84 CYS A CA 1
ATOM 698 C C . CYS A 1 84 ? -2.448 -2.950 -7.812 1.00 96.31 84 CYS A C 1
ATOM 700 O O . CYS A 1 84 ? -2.900 -4.038 -8.165 1.00 96.31 84 CYS A O 1
ATOM 702 N N . TYR A 1 85 ? -1.209 -2.776 -7.367 1.00 96.19 85 TYR A N 1
ATOM 703 C CA . TYR A 1 85 ? -0.278 -3.848 -7.048 1.00 96.19 85 TYR A CA 1
ATOM 704 C C . TYR A 1 85 ? -0.453 -4.212 -5.579 1.00 96.19 85 TYR A C 1
ATOM 706 O O . TYR A 1 85 ? -0.350 -3.371 -4.680 1.00 96.19 85 TYR A O 1
ATOM 714 N N . THR A 1 86 ? -0.792 -5.467 -5.324 1.00 92.69 86 THR A N 1
ATOM 715 C CA . THR A 1 86 ? -1.125 -5.955 -3.988 1.00 92.69 86 THR A CA 1
ATOM 716 C C . THR A 1 86 ? -0.675 -7.399 -3.821 1.00 92.69 86 THR A C 1
ATOM 718 O O . THR A 1 86 ? -0.214 -8.020 -4.770 1.00 92.69 86 THR A O 1
ATOM 721 N N . SER A 1 87 ? -0.807 -7.945 -2.615 1.00 87.06 87 SER A N 1
ATOM 722 C CA . SER A 1 87 ? -0.523 -9.355 -2.342 1.00 87.06 87 SER A CA 1
ATOM 723 C C . SER A 1 87 ? -1.652 -9.971 -1.512 1.00 87.06 87 SER A C 1
ATOM 725 O O . SER A 1 87 ? -2.092 -9.368 -0.534 1.00 87.06 87 SER A O 1
ATOM 727 N N . THR A 1 88 ? -2.201 -11.122 -1.907 1.00 84.69 88 THR A N 1
ATOM 728 C CA . THR A 1 88 ? -3.356 -11.734 -1.219 1.00 84.69 88 THR A CA 1
ATOM 729 C C . THR A 1 88 ? -3.248 -13.252 -1.084 1.00 84.69 88 THR A C 1
ATOM 731 O O . THR A 1 88 ? -2.593 -13.886 -1.885 1.00 84.69 88 THR A O 1
ATOM 734 N N . MET A 1 89 ? -3.916 -13.863 -0.097 1.00 79.06 89 MET A N 1
ATOM 735 C CA . MET A 1 89 ? -4.040 -15.334 0.019 1.00 79.06 89 MET A CA 1
ATOM 736 C C . MET A 1 89 ? -5.332 -15.874 -0.603 1.00 79.06 89 MET A C 1
ATOM 738 O O . MET A 1 89 ? -5.748 -16.994 -0.301 1.00 79.06 89 MET A O 1
ATOM 742 N N . ARG A 1 90 ? -6.072 -15.041 -1.338 1.00 74.94 90 ARG A N 1
ATOM 743 C CA . ARG A 1 90 ? -7.457 -15.337 -1.709 1.00 74.94 90 ARG A CA 1
ATOM 744 C C . ARG A 1 90 ? -7.531 -15.963 -3.096 1.00 74.94 90 ARG A C 1
ATOM 746 O O . ARG A 1 90 ? -7.239 -15.291 -4.077 1.00 74.94 90 ARG A O 1
ATOM 753 N N . GLY A 1 91 ? -8.047 -17.190 -3.143 1.00 75.31 91 GLY A N 1
ATOM 754 C CA . GLY A 1 91 ? -8.377 -17.885 -4.387 1.00 75.31 91 GLY A CA 1
ATOM 755 C C . GLY A 1 91 ? -7.154 -18.146 -5.262 1.00 75.31 91 GLY A C 1
ATOM 756 O O . GLY A 1 91 ? -6.048 -18.324 -4.749 1.00 75.31 91 GLY A O 1
ATOM 757 N N . ASP A 1 92 ? -7.382 -18.138 -6.572 1.00 77.31 92 ASP A N 1
ATOM 758 C CA . ASP A 1 92 ? -6.366 -18.411 -7.599 1.00 77.31 92 ASP A CA 1
ATOM 759 C C . ASP A 1 92 ? -5.294 -17.316 -7.684 1.00 77.31 92 ASP A C 1
ATOM 761 O O . ASP A 1 92 ? -4.201 -17.528 -8.196 1.00 77.31 92 ASP A O 1
ATOM 765 N N . ASP A 1 93 ? -5.572 -16.160 -7.091 1.00 78.81 93 ASP A N 1
ATOM 766 C CA . ASP A 1 93 ? -4.695 -14.998 -7.068 1.00 78.81 93 ASP A CA 1
ATOM 767 C C . ASP A 1 93 ? -3.772 -14.967 -5.838 1.00 78.81 93 ASP A C 1
ATOM 769 O O . ASP A 1 93 ? -3.422 -13.894 -5.335 1.00 78.81 93 ASP A O 1
ATOM 773 N N . ASN A 1 94 ? -3.443 -16.133 -5.279 1.00 85.88 94 ASN A N 1
ATOM 774 C CA . ASN A 1 94 ? -2.540 -16.207 -4.140 1.00 85.88 94 ASN A CA 1
ATOM 775 C C . ASN A 1 94 ? -1.181 -15.592 -4.512 1.00 85.88 94 ASN A C 1
ATOM 777 O O . ASN A 1 94 ? -0.566 -16.010 -5.491 1.00 85.88 94 ASN A O 1
ATOM 781 N N . GLY A 1 95 ? -0.681 -14.648 -3.714 1.00 89.69 95 GLY A N 1
ATOM 782 C CA . GLY A 1 95 ? 0.565 -13.940 -3.971 1.00 89.69 95 GLY A CA 1
ATOM 783 C C . GLY A 1 95 ? 0.426 -12.515 -4.466 1.00 89.69 95 GLY A C 1
ATOM 784 O O . GLY A 1 95 ? -0.615 -11.881 -4.288 1.00 89.69 95 GLY A O 1
ATOM 785 N N . THR A 1 96 ? 1.518 -12.019 -5.044 1.00 92.25 96 THR A N 1
ATOM 786 C CA . THR A 1 96 ? 1.617 -10.685 -5.639 1.00 92.25 96 THR A CA 1
ATOM 787 C C . THR A 1 96 ? 0.841 -10.634 -6.950 1.00 92.25 96 THR A C 1
ATOM 789 O O . THR A 1 96 ? 1.078 -11.435 -7.849 1.00 92.25 96 THR A O 1
ATOM 792 N N . VAL A 1 97 ? -0.071 -9.673 -7.070 1.00 94.06 97 VAL A N 1
ATOM 793 C CA . VAL A 1 97 ? -0.963 -9.513 -8.223 1.00 94.06 97 VAL A CA 1
ATOM 794 C C . VAL A 1 97 ? -1.195 -8.040 -8.549 1.00 94.06 97 VAL A C 1
ATOM 796 O O . VAL A 1 97 ? -1.155 -7.185 -7.660 1.00 94.06 97 VAL A O 1
ATOM 799 N N . SER A 1 98 ? -1.499 -7.754 -9.814 1.00 95.56 98 SER A N 1
ATOM 800 C CA . SER A 1 98 ? -1.998 -6.459 -10.275 1.00 95.56 98 SER A CA 1
ATOM 801 C C . SER A 1 98 ? -3.479 -6.566 -10.642 1.00 95.56 98 SER A C 1
ATOM 803 O O . SER A 1 98 ? -3.917 -7.543 -11.248 1.00 95.56 98 SER A O 1
ATOM 805 N N . ARG A 1 99 ? -4.292 -5.594 -10.215 1.00 93.44 99 ARG A N 1
ATOM 806 C CA . ARG A 1 99 ? -5.741 -5.581 -10.479 1.00 93.44 99 ARG A CA 1
ATOM 807 C C . ARG A 1 99 ? -6.291 -4.169 -10.626 1.00 93.44 99 ARG A C 1
ATOM 809 O O . ARG A 1 99 ? -5.716 -3.249 -10.048 1.00 93.44 99 ARG A O 1
ATOM 816 N N . PRO A 1 100 ? -7.459 -3.992 -11.267 1.00 94.81 100 PRO A N 1
ATOM 817 C CA . PRO A 1 100 ? -8.153 -2.711 -11.247 1.00 94.81 100 PRO A CA 1
ATOM 818 C C . PRO A 1 100 ? -8.483 -2.279 -9.813 1.00 94.81 100 PRO A C 1
ATOM 820 O O . PRO A 1 100 ? -8.956 -3.091 -9.006 1.00 94.81 100 PRO A O 1
ATOM 823 N N . ALA A 1 101 ? -8.272 -1.001 -9.497 1.00 94.94 101 ALA A N 1
ATOM 824 C CA . ALA A 1 101 ? -8.475 -0.447 -8.156 1.00 94.94 101 ALA A CA 1
ATOM 825 C C . ALA A 1 101 ? -9.897 -0.666 -7.613 1.00 94.94 101 ALA A C 1
ATOM 827 O O . ALA A 1 101 ? -10.080 -1.005 -6.440 1.00 94.94 101 ALA A O 1
ATOM 828 N N . SER A 1 102 ? -10.900 -0.582 -8.489 1.00 91.38 102 SER A N 1
ATOM 829 C CA . SER A 1 102 ? -12.307 -0.889 -8.203 1.00 91.38 102 SER A CA 1
ATOM 830 C C . SER A 1 102 ? -12.525 -2.282 -7.594 1.00 91.38 102 SER A C 1
ATOM 832 O O . SER A 1 102 ? -13.422 -2.472 -6.770 1.00 91.38 102 SER A O 1
ATOM 834 N N . THR A 1 103 ? -11.684 -3.263 -7.933 1.00 90.56 103 THR A N 1
ATOM 835 C CA . THR A 1 103 ? -11.790 -4.633 -7.403 1.00 90.56 103 THR A CA 1
ATOM 836 C C . THR A 1 103 ? -11.163 -4.787 -6.016 1.00 90.56 103 THR A C 1
ATOM 838 O O . THR A 1 103 ? -11.593 -5.642 -5.235 1.00 90.56 103 THR A O 1
ATOM 841 N N . VAL A 1 104 ? -10.173 -3.949 -5.693 1.00 91.19 104 VAL A N 1
ATOM 842 C CA . VAL A 1 104 ? -9.410 -3.986 -4.438 1.00 91.19 104 VAL A CA 1
ATOM 843 C C . VAL A 1 104 ? -10.102 -3.144 -3.363 1.00 91.19 104 VAL A C 1
ATOM 845 O O . VAL A 1 104 ? -10.265 -3.587 -2.222 1.00 91.19 104 VAL A O 1
ATOM 848 N N . PHE A 1 105 ? -10.587 -1.955 -3.720 1.00 91.06 105 PHE A N 1
ATOM 849 C CA . PHE A 1 105 ? -11.108 -0.960 -2.779 1.00 91.06 105 PHE A CA 1
ATOM 850 C C . PHE A 1 105 ? -12.623 -1.036 -2.561 1.00 91.06 105 PHE A C 1
ATOM 852 O O . PHE A 1 105 ? -13.310 -0.022 -2.496 1.00 91.06 105 PHE A O 1
ATOM 859 N N . LYS A 1 106 ? -13.154 -2.247 -2.345 1.00 85.56 106 LYS A N 1
ATOM 860 C CA . LYS A 1 106 ? -14.597 -2.481 -2.110 1.00 85.56 106 LYS A CA 1
ATOM 861 C C . LYS A 1 106 ? -15.162 -1.814 -0.847 1.00 85.56 106 LYS A C 1
ATOM 863 O O . LYS A 1 106 ? -16.371 -1.679 -0.712 1.00 85.56 106 LYS A O 1
ATOM 868 N N . TYR A 1 107 ? -14.303 -1.422 0.097 1.00 87.38 107 TYR A N 1
ATOM 869 C CA . TYR A 1 107 ? -14.707 -0.805 1.367 1.00 87.38 107 TYR A CA 1
ATOM 870 C C . TYR A 1 107 ? -13.923 0.486 1.643 1.00 87.38 107 TYR A C 1
ATOM 872 O O . TYR A 1 107 ? -13.100 0.486 2.562 1.00 87.38 107 TYR A O 1
ATOM 880 N N . PRO A 1 108 ? -14.157 1.592 0.907 1.00 89.06 108 PRO A N 1
ATOM 881 C CA . PRO A 1 108 ? -13.332 2.806 0.981 1.00 89.06 108 PRO A CA 1
ATOM 882 C C . PRO A 1 108 ? -13.135 3.359 2.399 1.00 89.06 108 PRO A C 1
ATOM 884 O O . PRO A 1 108 ? -12.049 3.800 2.752 1.00 89.06 108 PRO A O 1
ATOM 887 N N . LYS A 1 109 ? -14.142 3.230 3.276 1.00 89.94 109 LYS A N 1
ATOM 888 C CA . LYS A 1 109 ? -14.083 3.653 4.696 1.00 89.94 109 LYS A CA 1
ATOM 889 C C . LYS A 1 109 ? -13.050 2.893 5.542 1.00 89.94 109 LYS A C 1
ATOM 891 O O . LYS A 1 109 ? -12.865 3.208 6.715 1.00 89.94 109 LYS A O 1
ATOM 896 N N . ARG A 1 110 ? -12.449 1.834 4.997 1.00 90.94 110 ARG A N 1
ATOM 897 C CA . ARG A 1 110 ? -11.407 1.026 5.640 1.00 90.94 110 ARG A CA 1
ATOM 898 C C . ARG A 1 110 ? -10.032 1.246 5.025 1.00 90.94 110 ARG A C 1
ATOM 900 O O . ARG A 1 110 ? -9.124 0.500 5.368 1.00 90.94 110 ARG A O 1
ATOM 907 N N . TRP A 1 111 ? -9.878 2.219 4.139 1.00 94.44 111 TRP A N 1
ATOM 908 C CA . TRP A 1 111 ? -8.610 2.501 3.492 1.00 94.44 111 TRP A CA 1
ATOM 909 C C . TRP A 1 111 ? -8.185 3.937 3.772 1.00 94.44 111 TRP A C 1
ATOM 911 O O . TRP A 1 111 ? -8.967 4.878 3.638 1.00 94.44 111 TRP A O 1
ATOM 921 N N . GLU A 1 112 ? -6.929 4.080 4.162 1.00 96.62 112 GLU A N 1
ATOM 922 C CA . GLU A 1 112 ? -6.214 5.352 4.219 1.00 96.62 112 GLU A CA 1
ATOM 923 C C . GLU A 1 112 ? -5.116 5.319 3.152 1.00 96.62 112 GLU A C 1
ATOM 925 O O . GLU A 1 112 ? -4.625 4.242 2.820 1.00 96.62 112 GLU A O 1
ATOM 930 N N . TYR A 1 113 ? -4.725 6.461 2.595 1.00 97.56 113 TYR A N 1
ATOM 931 C CA . TYR A 1 113 ? -3.627 6.519 1.634 1.00 97.56 113 TYR A CA 1
ATOM 932 C C . TYR A 1 113 ? -2.682 7.686 1.895 1.00 97.56 113 TYR A C 1
ATOM 934 O O . TYR A 1 113 ? -3.065 8.704 2.467 1.00 97.56 113 TYR A O 1
ATOM 942 N N . ILE A 1 114 ? -1.443 7.520 1.449 1.00 96.69 114 ILE A N 1
ATOM 943 C CA . ILE A 1 114 ? -0.469 8.599 1.261 1.00 96.69 114 ILE A CA 1
ATOM 944 C C . ILE A 1 114 ? -0.162 8.689 -0.233 1.00 96.69 114 ILE A C 1
ATOM 946 O O . ILE A 1 114 ? -0.185 7.669 -0.928 1.00 96.69 114 ILE A O 1
ATOM 950 N N . GLU A 1 115 ? 0.087 9.893 -0.728 1.00 96.00 115 GLU A N 1
ATOM 951 C CA . GLU A 1 115 ? 0.346 10.169 -2.142 1.00 96.00 115 GLU A CA 1
ATOM 952 C C . GLU A 1 115 ? 1.758 10.731 -2.302 1.00 96.00 115 GLU A C 1
ATOM 954 O O . GLU A 1 115 ? 2.185 11.577 -1.519 1.00 96.00 115 GLU A O 1
ATOM 959 N N . PHE A 1 116 ? 2.469 10.244 -3.314 1.00 93.38 116 PHE A N 1
ATOM 960 C CA . PHE A 1 116 ? 3.784 10.730 -3.703 1.00 93.38 116 PHE A CA 1
ATOM 961 C C . PHE A 1 116 ? 3.747 11.217 -5.141 1.00 93.38 116 PHE A C 1
ATOM 963 O O . PHE A 1 116 ? 3.169 10.553 -6.005 1.00 93.38 116 PHE A O 1
ATOM 970 N N . GLU A 1 117 ? 4.428 12.329 -5.392 1.00 92.44 117 GLU A N 1
ATOM 971 C CA . GLU A 1 117 ? 4.829 12.733 -6.733 1.00 92.44 117 GLU A CA 1
ATOM 972 C C . GLU A 1 117 ? 6.241 12.214 -6.990 1.00 92.44 117 GLU A C 1
ATOM 974 O O . GLU A 1 117 ? 7.139 12.383 -6.164 1.00 92.44 117 GLU A O 1
ATOM 979 N N . VAL A 1 118 ? 6.421 11.536 -8.116 1.00 90.25 118 VAL A N 1
ATOM 980 C CA . VAL A 1 118 ? 7.664 10.855 -8.478 1.00 90.25 118 VAL A CA 1
ATOM 981 C C . VAL A 1 118 ? 8.061 11.211 -9.905 1.00 90.25 118 VAL A C 1
ATOM 983 O O . VAL A 1 118 ? 7.228 11.633 -10.719 1.00 90.25 118 VAL A O 1
ATOM 986 N N . THR A 1 119 ? 9.350 11.069 -10.209 1.00 91.00 119 THR A N 1
ATOM 987 C CA . THR A 1 119 ? 9.841 11.249 -11.574 1.00 91.00 119 THR A CA 1
ATOM 988 C C . THR A 1 119 ? 9.313 10.129 -12.462 1.00 91.00 119 THR A C 1
ATOM 990 O O . THR A 1 119 ? 8.982 9.038 -11.994 1.00 91.00 119 THR A O 1
ATOM 993 N N . ASP A 1 120 ? 9.224 10.400 -13.761 1.00 91.75 120 ASP A N 1
ATOM 994 C CA . ASP A 1 120 ? 8.738 9.403 -14.715 1.00 91.75 120 ASP A CA 1
ATOM 995 C C . ASP A 1 120 ? 9.702 8.202 -14.762 1.00 91.75 120 ASP A C 1
ATOM 997 O O . ASP A 1 120 ? 9.267 7.058 -14.788 1.00 91.75 120 ASP A O 1
ATOM 1001 N N . GLU A 1 121 ? 11.011 8.449 -14.647 1.00 90.88 121 GLU A N 1
ATOM 1002 C CA . GLU A 1 121 ? 12.037 7.404 -14.592 1.00 90.88 121 GLU A CA 1
ATOM 1003 C C . GLU A 1 121 ? 11.883 6.476 -13.375 1.00 90.88 121 GLU A C 1
ATOM 1005 O O . GLU A 1 121 ? 11.853 5.253 -13.540 1.00 90.88 121 GLU A O 1
ATOM 1010 N N . SER A 1 122 ? 11.737 7.021 -12.158 1.00 90.62 122 SER A N 1
ATOM 1011 C CA . SER A 1 122 ? 11.598 6.183 -10.958 1.00 90.62 122 SER A CA 1
ATOM 1012 C C . SER A 1 122 ? 10.260 5.443 -10.932 1.00 90.62 122 SER A C 1
ATOM 1014 O O . SER A 1 122 ? 10.189 4.298 -10.475 1.00 90.62 122 SER A O 1
ATOM 1016 N N . PHE A 1 123 ? 9.211 6.056 -11.488 1.00 94.31 123 PHE A N 1
ATOM 1017 C CA . PHE A 1 123 ? 7.921 5.410 -11.697 1.00 94.31 123 PHE A CA 1
ATOM 1018 C C . PHE A 1 123 ? 8.035 4.195 -12.624 1.00 94.31 123 PHE A C 1
ATOM 1020 O O . PHE A 1 123 ? 7.624 3.102 -12.230 1.00 94.31 123 PHE A O 1
ATOM 1027 N N . GLU A 1 124 ? 8.614 4.353 -13.818 1.00 94.00 124 GLU A N 1
ATOM 1028 C CA . GLU A 1 124 ? 8.743 3.258 -14.787 1.00 94.00 124 GLU A CA 1
ATOM 1029 C C . GLU A 1 124 ? 9.650 2.138 -14.259 1.00 94.00 124 GLU A C 1
ATOM 1031 O O . GLU A 1 124 ? 9.317 0.958 -14.390 1.00 94.00 124 GLU A O 1
ATOM 1036 N N . ALA A 1 125 ? 10.744 2.477 -13.570 1.00 91.62 125 ALA A N 1
ATOM 1037 C CA . ALA A 1 125 ? 11.618 1.490 -12.936 1.00 91.62 125 ALA A CA 1
ATOM 1038 C C . ALA A 1 125 ? 10.895 0.685 -11.839 1.00 91.62 125 ALA A C 1
ATOM 1040 O O . ALA A 1 125 ? 11.016 -0.544 -11.766 1.00 91.62 125 ALA A O 1
ATOM 1041 N N . ALA A 1 126 ? 10.120 1.359 -10.983 1.00 93.25 126 ALA A N 1
ATOM 1042 C CA . ALA A 1 126 ? 9.347 0.699 -9.935 1.00 93.25 126 ALA A CA 1
ATOM 1043 C C . ALA A 1 126 ? 8.216 -0.163 -10.515 1.00 93.25 126 ALA A C 1
ATOM 1045 O O . ALA A 1 126 ? 8.013 -1.292 -10.060 1.00 93.25 126 ALA A O 1
ATOM 1046 N N . LYS A 1 127 ? 7.533 0.329 -11.555 1.00 96.06 127 LYS A N 1
ATOM 1047 C CA . LYS A 1 127 ? 6.475 -0.399 -12.258 1.00 96.06 127 LYS A CA 1
ATOM 1048 C C . LYS A 1 127 ? 7.015 -1.651 -12.948 1.00 96.06 127 LYS A C 1
ATOM 1050 O O . LYS A 1 127 ? 6.463 -2.725 -12.737 1.00 96.06 127 LYS A O 1
ATOM 1055 N N . ALA A 1 128 ? 8.109 -1.545 -13.702 1.00 95.31 128 ALA A N 1
ATOM 1056 C CA . ALA A 1 128 ? 8.720 -2.684 -14.388 1.00 95.31 128 ALA A CA 1
ATOM 1057 C C . ALA A 1 128 ? 9.118 -3.797 -13.407 1.00 95.31 128 ALA A C 1
ATOM 1059 O O . ALA A 1 128 ? 8.871 -4.978 -13.655 1.00 95.31 128 ALA A O 1
ATOM 1060 N N . TRP A 1 129 ? 9.673 -3.425 -12.251 1.00 93.88 129 TRP A N 1
ATOM 1061 C CA . TRP A 1 129 ? 9.949 -4.382 -11.183 1.00 93.88 129 TRP A CA 1
ATOM 1062 C C . TRP A 1 129 ? 8.671 -5.013 -10.615 1.00 93.88 129 TRP A C 1
ATOM 1064 O O . TRP A 1 129 ? 8.636 -6.220 -10.379 1.00 93.88 129 TRP A O 1
ATOM 1074 N N . ALA A 1 130 ? 7.619 -4.229 -10.381 1.00 94.81 130 ALA A N 1
ATOM 1075 C CA . ALA A 1 130 ? 6.371 -4.758 -9.845 1.00 94.81 130 ALA A CA 1
ATOM 1076 C C . ALA A 1 130 ? 5.706 -5.738 -10.824 1.00 94.81 130 ALA A C 1
ATOM 1078 O O . ALA A 1 130 ? 5.253 -6.803 -10.406 1.00 94.81 130 ALA A O 1
ATOM 1079 N N . ASP A 1 131 ? 5.727 -5.422 -12.120 1.00 96.31 131 ASP A N 1
ATOM 1080 C CA . ASP A 1 131 ? 5.262 -6.301 -13.195 1.00 96.31 131 ASP A CA 1
ATOM 1081 C C . ASP A 1 131 ? 6.056 -7.620 -13.227 1.00 96.31 131 ASP A C 1
ATOM 1083 O O . ASP A 1 131 ? 5.470 -8.700 -13.329 1.00 96.31 131 ASP A O 1
ATOM 1087 N N . GLU A 1 132 ? 7.381 -7.566 -13.052 1.00 95.06 132 GLU A N 1
ATOM 1088 C CA . GLU A 1 132 ? 8.225 -8.762 -12.921 1.00 95.06 132 GLU A CA 1
ATOM 1089 C C . GLU A 1 132 ? 7.812 -9.622 -11.712 1.00 95.06 132 GLU A C 1
ATOM 1091 O O . GLU A 1 132 ? 7.696 -10.845 -11.828 1.00 95.06 132 GLU A O 1
ATOM 1096 N N . ARG A 1 133 ? 7.546 -9.002 -10.554 1.00 93.12 133 ARG A N 1
ATOM 1097 C CA . ARG A 1 133 ? 7.113 -9.716 -9.338 1.00 93.12 133 ARG A CA 1
ATOM 1098 C C . ARG A 1 133 ? 5.749 -10.370 -9.504 1.00 93.12 133 ARG A C 1
ATOM 1100 O O . ARG A 1 133 ? 5.561 -11.487 -9.030 1.00 93.12 133 ARG A O 1
ATOM 1107 N N . VAL A 1 134 ? 4.813 -9.699 -10.175 1.00 94.12 134 VAL A N 1
ATOM 1108 C CA . VAL A 1 134 ? 3.502 -10.272 -10.514 1.00 94.12 134 VAL A CA 1
ATOM 1109 C C . VAL A 1 134 ? 3.679 -11.471 -11.446 1.00 94.12 134 VAL A C 1
ATOM 1111 O O . VAL A 1 134 ? 3.100 -12.526 -11.205 1.00 94.12 134 VAL A O 1
ATOM 1114 N N . LYS A 1 135 ? 4.524 -11.346 -12.476 1.00 94.75 135 LYS A N 1
ATOM 1115 C CA . LYS A 1 135 ? 4.786 -12.420 -13.444 1.00 94.75 135 LYS A CA 1
ATOM 1116 C C . LYS A 1 135 ? 5.419 -13.657 -12.804 1.00 94.75 135 LYS A C 1
ATOM 1118 O O . LYS A 1 135 ? 5.056 -14.776 -13.153 1.00 94.75 135 LYS A O 1
ATOM 1123 N N . ASN A 1 136 ? 6.355 -13.459 -11.880 1.00 93.19 136 ASN A N 1
ATOM 1124 C CA . ASN A 1 136 ? 7.087 -14.540 -11.217 1.00 93.19 136 ASN A CA 1
ATOM 1125 C C . ASN A 1 136 ? 6.416 -15.019 -9.919 1.00 93.19 136 ASN A C 1
ATOM 1127 O O . ASN A 1 136 ? 7.006 -15.805 -9.181 1.00 93.19 136 ASN A O 1
ATOM 1131 N N . ASN A 1 137 ? 5.198 -14.559 -9.627 1.00 90.94 137 ASN A N 1
ATOM 1132 C CA . ASN A 1 137 ? 4.496 -14.854 -8.388 1.00 90.94 137 ASN A CA 1
ATOM 1133 C C . ASN A 1 137 ? 4.324 -16.371 -8.153 1.00 90.94 137 ASN A C 1
ATOM 1135 O O . ASN A 1 137 ? 3.669 -17.067 -8.927 1.00 90.94 137 ASN A O 1
ATOM 1139 N N . LYS A 1 138 ? 4.851 -16.881 -7.032 1.00 89.69 138 LYS A N 1
ATOM 1140 C CA . LYS A 1 138 ? 4.698 -18.288 -6.599 1.00 89.69 138 LYS A CA 1
ATOM 1141 C C . LYS A 1 138 ? 3.596 -18.493 -5.554 1.00 89.69 138 LYS A C 1
ATOM 1143 O O . LYS A 1 138 ? 3.482 -19.589 -4.993 1.00 89.69 138 LYS A O 1
ATOM 1148 N N . GLY A 1 139 ? 2.838 -17.444 -5.240 1.00 87.50 139 GLY A N 1
ATOM 1149 C CA . GLY A 1 139 ? 1.916 -17.402 -4.111 1.00 87.50 139 GLY A CA 1
ATOM 1150 C C . GLY A 1 139 ? 2.627 -17.414 -2.763 1.00 87.50 139 GLY A C 1
ATOM 1151 O O . GLY A 1 139 ? 3.804 -17.756 -2.663 1.00 87.50 139 GLY A O 1
ATOM 1152 N N . TYR A 1 140 ? 1.921 -17.069 -1.687 1.00 81.50 140 TYR A N 1
ATOM 1153 C CA . TYR A 1 140 ? 2.473 -17.235 -0.343 1.00 81.50 140 TYR A CA 1
ATOM 1154 C C . TYR A 1 140 ? 1.658 -18.240 0.474 1.00 81.50 140 TYR A C 1
ATOM 1156 O O . TYR A 1 140 ? 0.431 -18.321 0.441 1.00 81.50 140 TYR A O 1
ATOM 1164 N N . SER A 1 141 ? 2.383 -19.106 1.169 1.00 80.88 141 SER A N 1
ATOM 1165 C CA . SER A 1 141 ? 1.867 -20.177 2.009 1.00 80.88 141 SER A CA 1
ATOM 1166 C C . SER A 1 141 ? 1.511 -19.661 3.404 1.00 80.88 141 SER A C 1
ATOM 1168 O O . SER A 1 141 ? 1.916 -18.577 3.825 1.00 80.88 141 SER A O 1
ATOM 1170 N N . LYS A 1 142 ? 0.829 -20.487 4.208 1.00 78.25 142 LYS A N 1
ATOM 1171 C CA . LYS A 1 142 ? 0.597 -20.171 5.630 1.00 78.25 142 LYS A CA 1
ATOM 1172 C C . LYS A 1 142 ? 1.899 -19.942 6.412 1.00 78.25 142 LYS A C 1
ATOM 1174 O O . LYS A 1 142 ? 1.878 -19.220 7.401 1.00 78.25 142 LYS A O 1
ATOM 1179 N N . ARG A 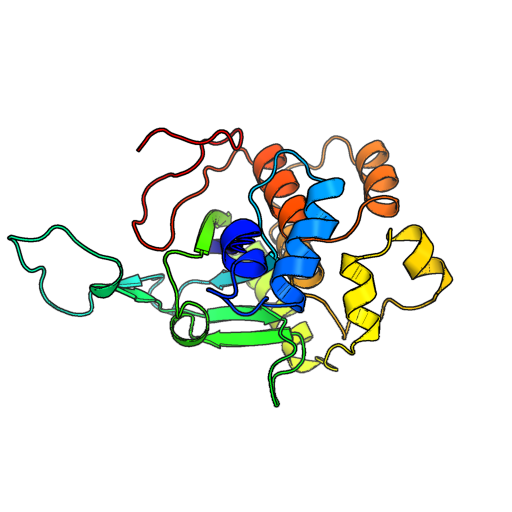1 143 ? 3.028 -20.528 5.986 1.00 79.31 143 ARG A N 1
ATOM 1180 C CA . ARG A 1 143 ? 4.339 -20.297 6.622 1.00 79.31 143 ARG A CA 1
ATOM 1181 C C . ARG A 1 143 ? 4.866 -18.895 6.341 1.00 79.31 143 ARG A C 1
ATOM 1183 O O . ARG A 1 143 ? 5.529 -18.318 7.193 1.00 79.31 143 ARG A O 1
ATOM 1190 N N . ASP A 1 144 ? 4.526 -18.328 5.192 1.00 79.19 144 ASP A N 1
ATOM 1191 C CA . ASP A 1 144 ? 4.948 -16.983 4.810 1.00 79.19 144 ASP A CA 1
ATOM 1192 C C . ASP A 1 144 ? 4.202 -15.909 5.618 1.00 79.19 144 ASP A C 1
ATOM 1194 O O . ASP A 1 144 ? 4.748 -14.838 5.867 1.00 79.19 144 ASP A O 1
ATOM 1198 N N . LEU A 1 145 ? 3.022 -16.224 6.175 1.00 77.50 145 LEU A N 1
ATOM 1199 C CA . LEU A 1 145 ? 2.370 -15.365 7.175 1.00 77.50 145 LEU A CA 1
ATOM 1200 C C . LEU A 1 145 ? 3.209 -15.178 8.440 1.00 77.50 145 LEU A C 1
ATOM 1202 O O . LEU A 1 145 ? 3.088 -14.150 9.106 1.00 77.50 145 LEU A O 1
ATOM 1206 N N . LEU A 1 146 ? 4.097 -16.126 8.763 1.00 77.50 146 LEU A N 1
ATOM 1207 C CA . LEU A 1 146 ? 5.009 -15.964 9.891 1.00 77.50 146 LEU A CA 1
ATOM 1208 C C . LEU A 1 146 ? 5.972 -14.790 9.677 1.00 77.50 146 LEU A C 1
ATOM 1210 O O . LEU A 1 146 ? 6.571 -14.334 10.644 1.00 77.50 146 LEU A O 1
ATOM 1214 N N . ARG A 1 147 ? 6.092 -14.240 8.461 1.00 76.75 147 ARG A N 1
ATOM 1215 C CA . ARG A 1 147 ? 6.879 -13.027 8.203 1.00 76.75 147 ARG A CA 1
ATOM 1216 C C . ARG A 1 147 ? 6.253 -11.758 8.785 1.00 76.75 147 ARG A C 1
ATOM 1218 O O . ARG A 1 147 ? 6.984 -10.842 9.149 1.00 76.75 147 ARG A O 1
ATOM 1225 N N . PHE A 1 148 ? 4.931 -11.741 8.981 1.00 72.94 148 PHE A N 1
ATOM 1226 C CA . PHE A 1 148 ? 4.264 -10.720 9.798 1.00 72.94 148 PHE A CA 1
ATOM 1227 C C . PHE A 1 148 ? 4.472 -10.946 11.297 1.00 72.94 148 PHE A C 1
ATOM 1229 O O . PHE A 1 148 ? 4.257 -10.030 12.084 1.00 72.94 148 PHE A O 1
ATOM 1236 N N . ALA A 1 149 ? 4.836 -12.164 11.705 1.00 68.50 149 ALA A N 1
ATOM 1237 C CA . ALA A 1 149 ? 4.911 -12.556 13.107 1.00 68.50 149 ALA A CA 1
ATOM 1238 C C . ALA A 1 149 ? 6.344 -12.545 13.665 1.00 68.50 149 ALA A C 1
ATOM 1240 O O . ALA A 1 149 ? 6.557 -12.278 14.843 1.00 68.50 149 ALA A O 1
ATOM 1241 N N . MET A 1 150 ? 7.342 -12.826 12.830 1.00 69.50 150 MET A N 1
ATOM 1242 C CA . MET A 1 150 ? 8.707 -13.092 13.270 1.00 69.50 150 MET A CA 1
ATOM 1243 C C . MET A 1 150 ? 9.671 -11.975 12.844 1.00 69.50 150 MET A C 1
ATOM 1245 O O . MET A 1 150 ? 9.613 -11.506 11.708 1.00 69.50 150 MET A O 1
ATOM 1249 N N . PRO A 1 151 ? 10.603 -11.565 13.721 1.00 66.75 151 PRO A N 1
ATOM 1250 C CA . PRO A 1 151 ? 11.717 -10.697 13.350 1.00 66.75 151 PRO A CA 1
ATOM 1251 C C . PRO A 1 151 ? 12.516 -11.226 12.145 1.00 66.75 151 PRO A C 1
ATOM 1253 O O . PRO A 1 151 ? 12.773 -12.430 12.040 1.00 66.75 151 PRO A O 1
ATOM 1256 N N . LEU A 1 152 ? 12.990 -10.328 11.269 1.00 63.34 152 LEU A N 1
ATOM 1257 C CA . LEU A 1 152 ? 13.724 -10.697 10.045 1.00 63.34 152 LEU A CA 1
ATOM 1258 C C . LEU A 1 152 ? 14.977 -11.549 10.307 1.00 63.34 152 LEU A C 1
ATOM 1260 O O . LEU A 1 152 ? 15.301 -12.424 9.505 1.00 63.34 152 LEU A O 1
ATOM 1264 N N . TRP A 1 153 ? 15.686 -11.340 11.418 1.00 59.22 153 TRP A N 1
ATOM 1265 C CA . TRP A 1 153 ? 16.861 -12.147 11.772 1.00 59.22 153 TRP A CA 1
ATOM 1266 C C . TRP A 1 153 ? 16.521 -13.619 12.058 1.00 59.22 153 TRP A C 1
ATOM 1268 O O . TRP A 1 153 ? 17.322 -14.499 11.735 1.00 59.22 153 TRP A O 1
ATOM 1278 N N . LEU A 1 154 ? 15.333 -13.898 12.603 1.00 62.47 154 LEU A N 1
ATOM 1279 C CA . LEU A 1 154 ? 14.850 -15.259 12.840 1.00 62.47 154 LEU A CA 1
ATOM 1280 C C . LEU A 1 154 ? 14.452 -15.920 11.511 1.00 62.47 154 LEU A C 1
ATOM 1282 O O . LEU A 1 154 ? 14.815 -17.062 11.247 1.00 62.47 154 LEU A O 1
ATOM 1286 N N . LEU A 1 155 ? 13.802 -15.164 10.622 1.00 62.88 155 LEU A N 1
ATOM 1287 C CA . LEU A 1 155 ? 13.408 -15.619 9.282 1.00 62.88 155 LEU A CA 1
ATOM 1288 C C . LEU A 1 155 ? 14.608 -15.934 8.379 1.00 62.88 155 LEU A C 1
ATOM 1290 O O . LEU A 1 155 ? 14.585 -16.926 7.648 1.00 62.88 155 LEU A O 1
ATOM 1294 N N . LYS A 1 156 ? 15.678 -15.129 8.460 1.00 58.81 156 LYS A N 1
ATOM 1295 C CA . LYS A 1 156 ? 16.932 -15.354 7.719 1.00 58.81 156 LYS A CA 1
ATOM 1296 C C . LYS A 1 156 ? 17.601 -16.669 8.104 1.00 58.81 156 LYS A C 1
ATOM 1298 O O . LYS A 1 156 ? 18.071 -17.384 7.223 1.00 58.81 156 LYS A O 1
ATOM 1303 N N . LYS A 1 157 ? 17.599 -17.020 9.394 1.00 60.84 157 LYS A N 1
ATOM 1304 C CA . LYS A 1 157 ? 18.112 -18.320 9.860 1.00 60.84 157 LYS A CA 1
ATOM 1305 C C . LYS A 1 157 ? 17.291 -19.497 9.330 1.00 60.84 157 LYS A C 1
ATOM 1307 O O . LYS A 1 157 ? 17.837 -20.576 9.141 1.00 60.84 157 LYS A O 1
ATOM 1312 N N . LEU A 1 158 ? 16.008 -19.280 9.050 1.00 57.69 158 LEU A N 1
ATOM 1313 C CA . LEU A 1 158 ? 15.086 -20.319 8.595 1.00 57.69 158 LEU A CA 1
ATOM 1314 C C . LEU A 1 158 ? 15.006 -20.458 7.062 1.00 57.69 158 LEU A C 1
ATOM 1316 O O . LEU A 1 158 ? 14.244 -21.292 6.582 1.00 57.69 158 LEU A O 1
ATOM 1320 N N . LYS A 1 159 ? 15.767 -19.666 6.286 1.00 56.56 159 LYS A N 1
ATOM 1321 C CA . LYS A 1 159 ? 15.706 -19.626 4.806 1.00 56.56 159 LYS A CA 1
ATOM 1322 C C . LYS A 1 159 ? 14.276 -19.440 4.256 1.00 56.56 159 LYS A C 1
ATOM 1324 O O . LYS A 1 159 ? 13.940 -19.957 3.199 1.00 56.56 159 LYS A O 1
ATOM 1329 N N . ILE A 1 160 ? 13.430 -18.695 4.973 1.00 61.28 160 ILE A N 1
ATOM 1330 C CA . ILE A 1 160 ? 12.008 -18.502 4.616 1.00 61.28 160 ILE A CA 1
ATOM 1331 C C . ILE A 1 160 ? 11.823 -17.403 3.548 1.00 61.28 160 ILE A C 1
ATOM 1333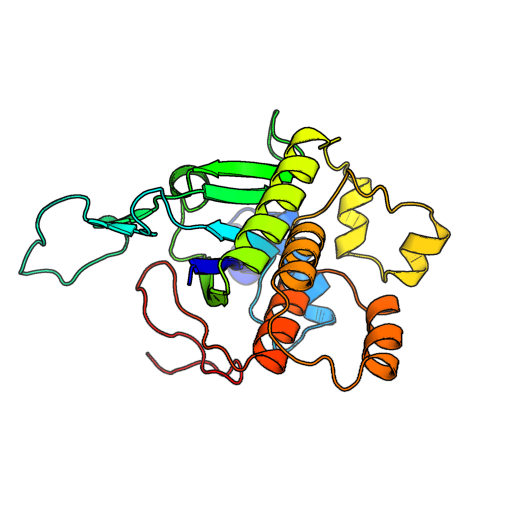 O O . ILE A 1 160 ? 10.726 -17.224 3.039 1.00 61.28 160 ILE A O 1
ATOM 1337 N N . ALA A 1 161 ? 12.875 -16.668 3.180 1.00 64.69 161 ALA A N 1
ATOM 1338 C CA . ALA A 1 161 ? 12.788 -15.548 2.243 1.00 64.69 161 ALA A CA 1
ATOM 1339 C C . ALA A 1 161 ? 12.966 -16.003 0.780 1.00 64.69 161 ALA A C 1
ATOM 1341 O O . ALA A 1 161 ? 14.078 -15.977 0.257 1.00 64.69 161 ALA A O 1
ATOM 1342 N N . ASP A 1 162 ? 11.871 -16.417 0.137 1.00 74.62 162 ASP A N 1
ATOM 1343 C CA . ASP A 1 162 ? 11.780 -16.537 -1.328 1.00 74.62 162 ASP A CA 1
ATOM 1344 C C . ASP A 1 162 ? 11.257 -15.200 -1.891 1.00 74.62 162 ASP A C 1
ATOM 1346 O O . ASP A 1 162 ? 10.149 -14.795 -1.515 1.00 74.62 162 ASP A O 1
ATOM 1350 N N . PRO A 1 163 ? 12.028 -14.497 -2.745 1.00 74.75 163 PRO A N 1
ATOM 1351 C CA . PRO A 1 163 ? 11.644 -13.194 -3.290 1.00 74.75 163 PRO A CA 1
ATOM 1352 C C . PRO A 1 163 ? 10.447 -13.263 -4.255 1.00 74.75 163 PRO A C 1
ATOM 1354 O O . PRO A 1 163 ? 9.910 -12.227 -4.634 1.00 74.75 163 PRO A O 1
ATOM 1357 N N . ASP A 1 164 ? 10.003 -14.462 -4.633 1.00 83.88 164 ASP A N 1
ATOM 1358 C CA . ASP A 1 164 ? 8.817 -14.675 -5.469 1.00 83.88 164 ASP A CA 1
ATOM 1359 C C . ASP A 1 164 ? 7.562 -14.997 -4.634 1.00 83.88 164 ASP A C 1
ATOM 1361 O O . ASP A 1 164 ? 6.494 -15.302 -5.168 1.00 83.88 164 ASP A O 1
ATOM 1365 N N . ARG A 1 165 ? 7.684 -14.949 -3.300 1.00 85.94 165 ARG A N 1
ATOM 1366 C CA . ARG A 1 165 ? 6.604 -15.182 -2.329 1.00 85.94 165 ARG A CA 1
ATOM 1367 C C . ARG A 1 165 ? 6.410 -13.982 -1.411 1.00 85.94 165 ARG A C 1
ATOM 1369 O O . ARG A 1 165 ? 6.453 -14.134 -0.192 1.00 85.94 165 ARG A O 1
ATOM 1376 N N . GLU A 1 166 ? 6.279 -12.786 -1.965 1.00 85.94 166 GLU A N 1
ATOM 1377 C CA . GLU A 1 166 ? 6.224 -11.552 -1.174 1.00 85.94 166 GLU A CA 1
ATOM 1378 C C . GLU A 1 166 ? 4.871 -11.364 -0.474 1.00 85.94 166 GLU A C 1
ATOM 1380 O O . GLU A 1 166 ? 3.801 -11.470 -1.081 1.00 85.94 166 GLU A O 1
ATOM 1385 N N . ILE A 1 167 ? 4.916 -11.014 0.813 1.00 87.75 167 ILE A N 1
ATOM 1386 C CA . ILE A 1 167 ? 3.744 -10.458 1.503 1.00 87.75 167 ILE A CA 1
ATOM 1387 C C . ILE A 1 167 ? 3.563 -8.978 1.138 1.00 87.75 167 ILE A C 1
ATOM 1389 O O . ILE A 1 167 ? 4.497 -8.306 0.705 1.00 87.75 167 ILE A O 1
ATOM 1393 N N . CYS A 1 168 ? 2.371 -8.427 1.368 1.00 89.12 168 CYS A N 1
ATOM 1394 C CA . CYS A 1 168 ? 2.023 -7.073 0.922 1.00 89.12 168 CYS A CA 1
ATOM 1395 C C . CYS A 1 168 ? 3.011 -5.980 1.355 1.00 89.12 168 CYS A C 1
ATOM 1397 O O . CYS A 1 168 ? 3.402 -5.154 0.539 1.00 89.12 168 CYS A O 1
ATOM 1399 N N . SER A 1 169 ? 3.490 -5.999 2.602 1.00 85.88 169 SER A N 1
ATOM 1400 C CA . SER A 1 169 ? 4.479 -5.020 3.066 1.00 85.88 169 SER A CA 1
ATOM 1401 C C . SER A 1 169 ? 5.870 -5.211 2.463 1.00 85.88 169 SER A C 1
ATOM 1403 O O . SER A 1 169 ? 6.587 -4.231 2.329 1.00 85.88 169 SER A O 1
ATOM 1405 N N . GLU A 1 170 ? 6.261 -6.437 2.097 1.00 87.19 170 GLU A N 1
ATOM 1406 C CA . GLU A 1 170 ? 7.524 -6.679 1.378 1.00 87.19 170 GLU A CA 1
ATOM 1407 C C . GLU A 1 170 ? 7.447 -6.098 -0.031 1.00 87.19 170 GLU A C 1
ATOM 1409 O O . GLU A 1 170 ? 8.355 -5.381 -0.450 1.00 87.19 170 GLU A O 1
ATOM 1414 N N . HIS A 1 171 ? 6.320 -6.329 -0.703 1.00 89.50 171 HIS A N 1
ATOM 1415 C CA . HIS A 1 171 ? 6.071 -5.771 -2.021 1.00 89.50 171 HIS A CA 1
ATOM 1416 C C . HIS A 1 171 ? 6.049 -4.229 -1.987 1.00 89.50 171 HIS A C 1
ATOM 1418 O O . HIS A 1 171 ? 6.705 -3.569 -2.790 1.00 89.50 171 HIS A O 1
ATOM 1424 N N . GLY A 1 172 ? 5.377 -3.634 -0.993 1.00 88.94 172 GLY A N 1
ATOM 1425 C CA . GLY A 1 172 ? 5.376 -2.182 -0.781 1.00 88.94 172 GLY A CA 1
ATOM 1426 C C . GLY A 1 172 ? 6.757 -1.594 -0.457 1.00 88.94 172 GLY A C 1
ATOM 1427 O O . GLY A 1 172 ? 7.095 -0.521 -0.945 1.00 88.94 172 GLY A O 1
ATOM 1428 N N . GLU A 1 173 ? 7.590 -2.288 0.322 1.00 87.06 173 GLU A N 1
ATOM 1429 C CA . GLU A 1 173 ? 8.984 -1.876 0.557 1.00 87.06 173 GLU A CA 1
ATOM 1430 C C . GLU A 1 173 ? 9.820 -1.920 -0.733 1.00 87.06 173 GLU A C 1
ATOM 1432 O O . GLU A 1 173 ? 10.671 -1.054 -0.955 1.00 87.06 173 GLU A O 1
ATOM 1437 N N . GLY A 1 174 ? 9.571 -2.902 -1.605 1.00 85.56 174 GLY A N 1
ATOM 1438 C CA . GLY A 1 174 ? 10.232 -3.005 -2.903 1.00 85.56 174 GLY A CA 1
ATOM 1439 C C . GLY A 1 174 ? 9.884 -1.848 -3.844 1.00 85.56 174 GLY A C 1
ATOM 1440 O O . GLY A 1 174 ? 10.789 -1.333 -4.506 1.00 85.56 174 GLY A O 1
ATOM 1441 N N . TRP A 1 175 ? 8.630 -1.380 -3.820 1.00 90.00 175 TRP A N 1
ATOM 1442 C CA . TRP A 1 175 ? 8.216 -0.127 -4.460 1.00 90.00 175 TRP A CA 1
ATOM 1443 C C . TRP A 1 175 ? 8.946 1.077 -3.861 1.00 90.00 175 TRP A C 1
ATOM 1445 O O . TRP A 1 175 ? 9.589 1.830 -4.588 1.00 90.00 175 TRP A O 1
ATOM 1455 N N . ALA A 1 176 ? 8.907 1.239 -2.535 1.00 86.12 176 ALA A N 1
ATOM 1456 C CA . ALA A 1 176 ? 9.469 2.413 -1.859 1.00 86.12 176 ALA A CA 1
ATOM 1457 C C . ALA A 1 176 ? 10.969 2.571 -2.120 1.00 86.12 176 ALA A C 1
ATOM 1459 O O . ALA A 1 176 ? 11.462 3.681 -2.283 1.00 86.12 176 ALA A O 1
ATOM 1460 N N . THR A 1 177 ? 11.684 1.449 -2.207 1.00 83.25 177 THR A N 1
ATOM 1461 C CA . THR A 1 177 ? 13.118 1.429 -2.516 1.00 83.25 177 THR A CA 1
ATOM 1462 C C . THR A 1 177 ? 13.419 1.967 -3.917 1.00 83.25 177 THR A C 1
ATOM 1464 O O . THR A 1 177 ? 14.455 2.587 -4.116 1.00 83.25 177 THR A O 1
ATOM 1467 N N . ARG A 1 178 ? 12.527 1.731 -4.884 1.00 85.25 178 ARG A N 1
ATOM 1468 C CA . ARG A 1 178 ? 12.733 2.069 -6.304 1.00 85.25 178 ARG A CA 1
ATOM 1469 C C . ARG A 1 178 ? 12.202 3.437 -6.692 1.00 85.25 178 ARG A C 1
ATOM 1471 O O . ARG A 1 178 ? 12.683 4.014 -7.653 1.00 85.25 178 ARG A O 1
ATOM 1478 N N . LEU A 1 179 ? 11.241 3.962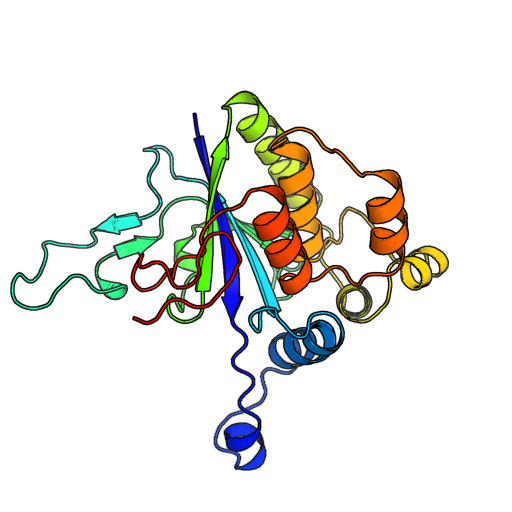 -5.937 1.00 81.69 179 LEU A N 1
ATOM 1479 C CA . LEU A 1 179 ? 10.723 5.310 -6.159 1.00 81.69 179 LEU A CA 1
ATOM 1480 C C . LEU A 1 179 ? 11.716 6.419 -5.753 1.00 81.69 179 LEU A C 1
ATOM 1482 O O . LEU A 1 179 ? 11.391 7.582 -5.968 1.00 81.69 179 LEU A O 1
ATOM 1486 N N . GLU A 1 180 ? 12.890 6.070 -5.193 1.00 65.06 180 GLU A N 1
ATOM 1487 C CA . GLU A 1 180 ? 13.999 6.963 -4.795 1.00 65.06 180 GLU A CA 1
ATOM 1488 C C . GLU A 1 180 ? 13.548 8.359 -4.338 1.00 65.06 180 GLU A C 1
ATOM 1490 O O . GLU A 1 180 ? 13.949 9.400 -4.856 1.00 65.06 180 GLU A O 1
ATOM 1495 N N . THR A 1 181 ? 12.693 8.398 -3.322 1.00 55.62 181 THR A N 1
ATOM 1496 C CA . THR A 1 181 ? 12.192 9.646 -2.748 1.00 55.62 181 THR A CA 1
ATOM 1497 C C . THR A 1 181 ? 13.215 10.251 -1.766 1.00 55.62 181 THR A C 1
ATOM 1499 O O . THR A 1 181 ? 12.982 10.327 -0.563 1.00 55.62 181 THR A O 1
ATOM 1502 N N . GLY A 1 182 ? 14.370 10.707 -2.266 1.00 49.69 182 GLY A N 1
ATOM 1503 C CA . GLY A 1 182 ? 15.307 11.585 -1.539 1.00 49.69 182 GLY A CA 1
ATOM 1504 C C . GLY A 1 182 ? 16.492 10.921 -0.800 1.00 49.69 182 GLY A C 1
ATOM 1505 O O . GLY A 1 182 ? 16.600 9.696 -0.727 1.00 49.69 182 GLY A O 1
ATOM 1506 N N . PRO A 1 183 ? 17.433 11.731 -0.262 1.00 41.56 183 PRO A N 1
ATOM 1507 C CA . PRO A 1 183 ? 18.726 11.259 0.233 1.00 41.56 183 PRO A CA 1
ATOM 1508 C C . PRO A 1 183 ? 18.613 10.456 1.538 1.00 41.56 183 PRO A C 1
ATOM 1510 O O . PRO A 1 183 ? 18.100 10.921 2.555 1.00 41.56 183 PRO A O 1
ATOM 1513 N N . VAL A 1 184 ? 19.176 9.246 1.528 1.00 47.16 184 VAL A N 1
ATOM 1514 C CA . VAL A 1 184 ? 19.132 8.276 2.633 1.00 47.16 184 VAL A CA 1
ATOM 1515 C C . VAL A 1 184 ? 20.195 8.589 3.702 1.00 47.16 184 VAL A C 1
ATOM 1517 O O . VAL A 1 184 ? 21.156 7.841 3.902 1.00 47.16 184 VAL A O 1
ATOM 1520 N N . TRP A 1 185 ? 20.057 9.709 4.414 1.00 37.12 185 TRP A N 1
ATOM 1521 C CA . TRP A 1 185 ? 20.898 9.995 5.585 1.00 37.12 185 TRP A CA 1
ATOM 1522 C C . TRP A 1 185 ? 20.491 9.099 6.770 1.00 37.12 185 TRP A C 1
ATOM 1524 O O . TRP A 1 185 ? 19.334 9.074 7.179 1.00 37.12 185 TRP A O 1
ATOM 1534 N N . GLY A 1 186 ? 21.445 8.338 7.328 1.00 46.25 186 GLY A N 1
ATOM 1535 C CA . GLY A 1 186 ? 21.231 7.491 8.519 1.00 46.25 186 GLY A CA 1
ATOM 1536 C C . GLY A 1 186 ? 21.197 5.969 8.294 1.00 46.25 186 GLY A C 1
ATOM 1537 O O . GLY A 1 186 ? 20.863 5.227 9.223 1.00 46.25 186 GLY A O 1
ATOM 1538 N N . MET A 1 187 ? 21.586 5.479 7.106 1.00 47.53 187 MET A N 1
ATOM 1539 C CA . MET A 1 187 ? 21.513 4.057 6.717 1.00 47.53 187 MET A CA 1
ATOM 1540 C C . MET A 1 187 ? 22.031 3.059 7.765 1.00 47.53 187 MET A C 1
ATOM 1542 O O . MET A 1 187 ? 21.419 2.014 7.937 1.00 47.53 187 MET A O 1
ATOM 1546 N N . ARG A 1 188 ? 23.122 3.331 8.496 1.00 43.94 188 ARG A N 1
ATOM 1547 C CA . ARG A 1 188 ? 23.750 2.309 9.363 1.00 43.94 188 ARG A CA 1
ATOM 1548 C C . ARG A 1 188 ? 22.916 1.897 10.585 1.00 43.94 188 ARG A C 1
ATOM 1550 O O . ARG A 1 188 ? 22.857 0.709 10.890 1.00 43.94 188 ARG A O 1
ATOM 1557 N N . ILE A 1 189 ? 22.266 2.841 11.271 1.00 48.34 189 ILE A N 1
ATOM 1558 C CA . ILE A 1 189 ? 21.426 2.542 12.452 1.00 48.34 189 ILE A CA 1
ATOM 1559 C C . ILE A 1 189 ? 20.076 1.973 12.009 1.00 48.34 189 ILE A C 1
ATOM 1561 O O . ILE A 1 189 ? 19.585 1.006 12.594 1.00 48.34 189 ILE A O 1
ATOM 1565 N N . ILE A 1 190 ? 19.517 2.527 10.929 1.00 51.78 190 ILE A N 1
ATOM 1566 C CA . ILE A 1 190 ? 18.286 2.034 10.312 1.00 51.78 190 ILE A CA 1
ATOM 1567 C C . ILE A 1 190 ? 18.485 0.574 9.897 1.00 51.78 190 ILE A C 1
ATOM 1569 O O . ILE A 1 190 ? 17.747 -0.276 10.373 1.00 51.78 190 ILE A O 1
ATOM 1573 N N . TRP A 1 191 ? 19.546 0.243 9.159 1.00 50.38 191 TRP A N 1
ATOM 1574 C CA . TRP A 1 191 ? 19.818 -1.112 8.661 1.00 50.38 191 TRP A CA 1
ATOM 1575 C C . TRP A 1 191 ? 19.936 -2.181 9.760 1.00 50.38 191 TRP A C 1
ATOM 1577 O O . TRP A 1 191 ? 19.545 -3.335 9.560 1.00 50.38 191 TRP A O 1
ATOM 1587 N N . LEU A 1 192 ? 20.443 -1.819 10.945 1.00 50.03 192 LEU A N 1
ATOM 1588 C CA . LEU A 1 192 ? 20.496 -2.728 12.093 1.00 50.03 192 LEU A CA 1
ATOM 1589 C C . LEU A 1 192 ? 19.091 -2.991 12.664 1.00 50.03 192 LEU A C 1
ATOM 1591 O O . LEU A 1 192 ? 18.729 -4.142 12.915 1.00 50.03 192 LEU A O 1
ATOM 1595 N N . LEU A 1 193 ? 18.279 -1.939 12.806 1.00 50.34 193 LEU A N 1
ATOM 1596 C CA . LEU A 1 193 ? 16.887 -2.037 13.249 1.00 50.34 193 LEU A CA 1
ATOM 1597 C C . LEU A 1 193 ? 16.008 -2.742 12.207 1.00 50.34 193 LEU A C 1
ATOM 1599 O O . LEU A 1 193 ? 15.145 -3.531 12.580 1.00 50.34 193 LEU A O 1
ATOM 1603 N N . GLU A 1 194 ? 16.267 -2.565 10.909 1.00 55.56 194 GLU A N 1
ATOM 1604 C CA . GLU A 1 194 ? 15.544 -3.260 9.841 1.00 55.56 194 GLU A CA 1
ATOM 1605 C C . GLU A 1 194 ? 15.645 -4.783 9.985 1.00 55.56 194 GLU A C 1
ATOM 1607 O O . GLU A 1 194 ? 14.663 -5.467 9.715 1.00 55.56 194 GLU A O 1
ATOM 1612 N N . LYS A 1 195 ? 16.777 -5.318 10.474 1.00 52.53 195 LYS A N 1
ATOM 1613 C CA . LYS A 1 195 ? 16.965 -6.761 10.734 1.00 52.53 195 LYS A CA 1
ATOM 1614 C C . LYS A 1 195 ? 16.206 -7.277 11.961 1.00 52.53 195 LYS A C 1
ATOM 1616 O O . LYS A 1 195 ? 15.968 -8.482 12.061 1.00 52.53 195 LYS A O 1
ATOM 1621 N N . ILE A 1 196 ? 15.856 -6.397 12.895 1.00 53.66 196 ILE A N 1
ATOM 1622 C CA . ILE A 1 196 ? 15.162 -6.735 14.146 1.00 53.66 196 ILE A CA 1
ATOM 1623 C C . ILE A 1 196 ? 13.646 -6.562 13.983 1.00 53.66 196 ILE A C 1
ATOM 1625 O O . ILE A 1 196 ? 12.864 -7.273 14.610 1.00 53.66 196 ILE A O 1
ATOM 1629 N N . LEU A 1 197 ? 13.221 -5.655 13.107 1.00 62.88 197 LEU A N 1
ATOM 1630 C CA . LEU A 1 197 ? 11.826 -5.269 12.958 1.00 62.88 197 LEU A CA 1
ATOM 1631 C C . LEU A 1 197 ? 11.055 -6.188 12.003 1.00 62.88 197 LEU A C 1
ATOM 1633 O O . LEU A 1 197 ? 11.526 -6.561 10.931 1.00 62.88 197 LEU A O 1
ATOM 1637 N N . ILE A 1 198 ? 9.817 -6.486 12.382 1.00 66.06 198 ILE A N 1
ATOM 1638 C CA . ILE A 1 198 ? 8.827 -7.176 11.551 1.00 66.06 198 ILE A CA 1
ATOM 1639 C C . ILE A 1 198 ? 8.493 -6.312 10.326 1.00 66.06 198 ILE A C 1
ATOM 1641 O O . ILE A 1 198 ? 8.290 -5.098 10.457 1.00 66.06 198 ILE A O 1
ATOM 1645 N N . ARG A 1 199 ? 8.397 -6.928 9.142 1.00 76.12 199 ARG A N 1
ATOM 1646 C CA . ARG A 1 199 ? 7.849 -6.264 7.950 1.00 76.12 199 ARG A CA 1
ATOM 1647 C C . ARG A 1 199 ? 6.332 -6.246 8.060 1.0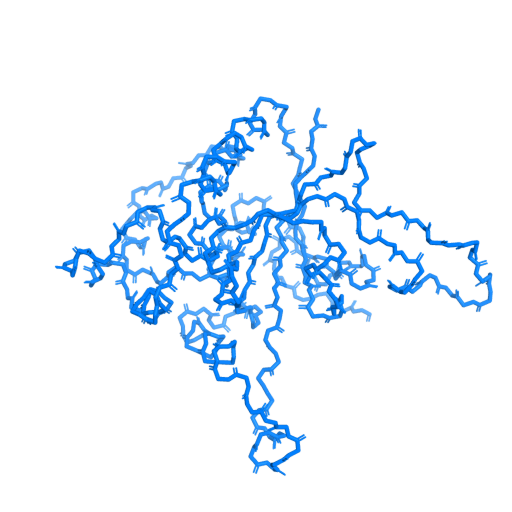0 76.12 199 ARG A C 1
ATOM 1649 O O . ARG A 1 199 ? 5.693 -7.287 8.166 1.00 76.12 199 ARG A O 1
ATOM 1656 N N . SER A 1 200 ? 5.764 -5.047 8.144 1.00 84.81 200 SER A N 1
ATOM 1657 C CA . SER A 1 200 ? 4.323 -4.865 8.302 1.00 84.81 200 SER A CA 1
ATOM 1658 C C . SER A 1 200 ? 3.856 -3.555 7.673 1.00 84.81 200 SER A C 1
ATOM 1660 O O . SER A 1 200 ? 4.625 -2.590 7.644 1.00 84.81 200 SER A O 1
ATOM 1662 N N . PRO A 1 201 ? 2.585 -3.469 7.245 1.00 88.56 201 PRO A N 1
ATOM 1663 C CA . PRO A 1 201 ? 1.995 -2.237 6.723 1.00 88.56 201 PRO A CA 1
ATOM 1664 C C . PRO A 1 201 ? 2.128 -1.051 7.683 1.00 88.56 201 PRO A C 1
ATOM 1666 O O . PRO A 1 201 ? 2.410 0.063 7.258 1.00 88.56 201 PRO A O 1
ATOM 1669 N N . ARG A 1 202 ? 1.998 -1.302 8.993 1.00 90.88 202 ARG A N 1
ATOM 1670 C CA . ARG A 1 202 ? 2.190 -0.303 10.056 1.00 90.88 202 ARG A CA 1
ATOM 1671 C C . ARG A 1 202 ? 3.586 0.306 10.051 1.00 90.88 202 ARG A C 1
ATOM 1673 O O . ARG A 1 202 ? 3.728 1.526 10.125 1.00 90.88 202 ARG A O 1
ATOM 1680 N N . ARG A 1 203 ? 4.608 -0.551 9.983 1.00 87.81 203 ARG A N 1
ATOM 1681 C CA . ARG A 1 203 ? 6.003 -0.119 9.919 1.00 87.81 203 ARG A CA 1
ATOM 1682 C C . ARG A 1 203 ? 6.252 0.669 8.637 1.00 87.81 203 ARG A C 1
ATOM 1684 O O . ARG A 1 203 ? 6.775 1.770 8.731 1.00 87.81 203 ARG A O 1
ATOM 1691 N N . LEU A 1 204 ? 5.848 0.126 7.487 1.00 89.19 204 LEU A N 1
ATOM 1692 C CA . LEU A 1 204 ? 6.053 0.776 6.193 1.00 89.19 204 LEU A CA 1
ATOM 1693 C C . LEU A 1 204 ? 5.412 2.168 6.167 1.00 89.19 204 LEU A C 1
ATOM 1695 O O . LEU A 1 204 ? 6.087 3.133 5.831 1.00 89.19 204 LEU A O 1
ATOM 1699 N N . TRP A 1 205 ? 4.156 2.295 6.609 1.00 93.38 205 TRP A N 1
ATOM 1700 C CA . TRP A 1 205 ? 3.499 3.597 6.749 1.00 93.38 205 TRP A CA 1
ATOM 1701 C C . TRP A 1 205 ? 4.318 4.549 7.625 1.00 93.38 205 TRP A C 1
ATOM 1703 O O . TRP A 1 205 ? 4.643 5.649 7.196 1.00 93.38 205 TRP A O 1
ATOM 1713 N N . ARG A 1 206 ? 4.715 4.122 8.831 1.00 90.56 206 ARG A N 1
ATOM 1714 C CA . ARG A 1 206 ? 5.491 4.965 9.754 1.00 90.56 206 ARG A CA 1
ATOM 1715 C C . ARG A 1 206 ? 6.808 5.426 9.135 1.00 90.56 206 ARG A C 1
ATOM 1717 O O . ARG A 1 206 ? 7.192 6.577 9.325 1.00 90.56 206 ARG A O 1
ATOM 1724 N N . ASP A 1 207 ? 7.506 4.525 8.454 1.00 87.31 207 ASP A N 1
ATOM 1725 C CA . ASP A 1 207 ? 8.802 4.805 7.846 1.00 87.31 207 ASP A CA 1
ATOM 1726 C C . ASP A 1 207 ? 8.636 5.802 6.683 1.00 87.31 207 ASP A C 1
ATOM 1728 O O . ASP A 1 207 ? 9.399 6.762 6.606 1.00 87.31 207 ASP A O 1
ATOM 1732 N N . LEU A 1 208 ? 7.592 5.651 5.858 1.00 88.81 208 LEU A N 1
ATOM 1733 C CA . LEU A 1 208 ? 7.259 6.586 4.778 1.00 88.81 208 LEU A CA 1
ATOM 1734 C C . LEU A 1 208 ? 6.878 7.980 5.304 1.00 88.81 208 LEU A C 1
ATOM 1736 O O . LEU A 1 208 ? 7.424 8.975 4.835 1.00 88.81 208 LEU A O 1
ATOM 1740 N N . ILE A 1 209 ? 6.015 8.065 6.323 1.00 90.44 209 ILE A N 1
ATOM 1741 C CA . ILE A 1 209 ? 5.634 9.342 6.953 1.00 90.44 209 ILE A CA 1
ATOM 1742 C C . ILE A 1 209 ? 6.863 10.054 7.523 1.00 90.44 209 ILE A C 1
ATOM 1744 O O . ILE A 1 209 ? 7.085 11.227 7.252 1.00 90.44 209 ILE A O 1
ATOM 1748 N N . ARG A 1 210 ? 7.698 9.342 8.291 1.00 87.31 210 ARG A N 1
ATOM 1749 C CA . ARG A 1 210 ? 8.873 9.938 8.946 1.00 87.31 210 ARG A CA 1
ATOM 1750 C C . ARG A 1 210 ? 9.942 10.408 7.971 1.00 87.31 210 ARG A C 1
ATOM 1752 O O . ARG A 1 210 ? 10.647 11.354 8.289 1.00 87.31 210 ARG A O 1
ATOM 1759 N N . ARG A 1 211 ? 10.124 9.701 6.853 1.00 85.44 211 ARG A N 1
ATOM 1760 C CA . ARG A 1 211 ? 11.162 10.027 5.866 1.00 85.44 211 ARG A CA 1
ATOM 1761 C C . ARG A 1 211 ? 10.732 11.146 4.929 1.00 85.44 211 ARG A C 1
ATOM 1763 O O . ARG A 1 211 ? 11.576 11.935 4.527 1.00 85.44 211 ARG A O 1
ATOM 1770 N N . HIS A 1 212 ? 9.451 11.195 4.574 1.00 86.50 212 HIS A N 1
ATOM 1771 C CA . HIS A 1 212 ? 8.977 12.070 3.503 1.00 86.50 212 HIS A CA 1
ATOM 1772 C C . HIS A 1 212 ? 8.039 13.178 3.972 1.00 86.50 212 HIS A C 1
ATOM 1774 O O . HIS A 1 212 ? 7.680 14.017 3.157 1.00 86.50 212 HIS A O 1
ATOM 1780 N N . HIS A 1 213 ? 7.647 13.194 5.251 1.00 90.56 213 HIS A N 1
ATOM 1781 C CA . HIS A 1 213 ? 6.751 14.207 5.811 1.00 90.56 213 HIS A CA 1
ATOM 1782 C C . HIS A 1 213 ? 5.471 14.375 4.976 1.00 90.56 213 HIS A C 1
ATOM 1784 O O . HIS A 1 213 ? 5.077 15.482 4.621 1.00 90.56 213 HIS A O 1
ATOM 1790 N N . VAL A 1 214 ? 4.825 13.255 4.635 1.00 91.50 214 VAL A N 1
ATOM 1791 C CA . VAL A 1 214 ? 3.601 13.253 3.821 1.00 91.50 214 VAL A CA 1
ATOM 1792 C C . VAL A 1 214 ? 2.353 13.078 4.691 1.00 91.50 214 VAL A C 1
ATOM 1794 O O . VAL A 1 214 ? 2.371 12.272 5.623 1.00 91.50 214 VAL A O 1
ATOM 1797 N N . PRO A 1 215 ? 1.252 13.797 4.418 1.00 96.25 215 PRO A N 1
ATOM 1798 C CA . PRO A 1 215 ? -0.015 13.600 5.118 1.00 96.25 215 PRO A CA 1
ATOM 1799 C C . PRO A 1 215 ? -0.692 12.282 4.718 1.00 96.25 215 PRO A C 1
ATOM 1801 O O . PRO A 1 215 ? -0.418 11.698 3.669 1.00 96.25 215 PRO A O 1
ATOM 1804 N N . THR A 1 216 ? -1.610 11.809 5.564 1.00 97.25 216 THR A N 1
ATOM 1805 C CA . THR A 1 216 ? -2.459 10.639 5.280 1.00 97.25 216 THR A CA 1
ATOM 1806 C C . THR A 1 216 ? -3.906 11.065 5.072 1.00 97.25 216 THR A C 1
ATOM 1808 O O . THR A 1 216 ? -4.459 11.825 5.871 1.00 97.25 216 THR A O 1
ATOM 1811 N N . TYR A 1 217 ? -4.544 10.508 4.048 1.00 96.38 217 TYR A N 1
ATOM 1812 C CA . TYR A 1 217 ? -5.902 10.821 3.619 1.00 96.38 217 TYR A CA 1
ATOM 1813 C C . TYR A 1 217 ? -6.833 9.619 3.762 1.00 96.38 217 TYR A C 1
ATOM 1815 O O . TYR A 1 217 ? -6.419 8.466 3.653 1.00 96.38 217 TYR A O 1
ATOM 1823 N N . SER A 1 218 ? -8.114 9.885 3.986 1.00 94.56 218 SER A N 1
ATOM 1824 C CA . SER A 1 218 ? -9.175 8.878 3.931 1.00 94.56 218 SER A CA 1
ATOM 1825 C C . SER A 1 218 ? -9.543 8.594 2.478 1.00 94.56 218 SER A C 1
ATOM 1827 O O . SER A 1 218 ? -9.898 9.515 1.746 1.00 94.56 218 SER A O 1
ATOM 1829 N N . LEU A 1 219 ? -9.549 7.322 2.063 1.00 92.62 219 LEU A N 1
ATOM 1830 C CA . LEU A 1 219 ? -9.993 6.964 0.711 1.00 92.62 219 LEU A CA 1
ATOM 1831 C C . LEU A 1 219 ? -11.488 7.259 0.503 1.00 92.62 219 LEU A C 1
ATOM 1833 O O . LEU A 1 219 ? -11.908 7.575 -0.600 1.00 92.62 219 LEU A O 1
ATOM 1837 N N . ALA A 1 220 ? -12.301 7.176 1.560 1.00 90.06 220 ALA A N 1
ATOM 1838 C CA . ALA A 1 220 ? -13.742 7.411 1.463 1.00 90.06 220 ALA A CA 1
ATOM 1839 C C . ALA A 1 220 ? -14.125 8.884 1.282 1.00 90.06 220 ALA A C 1
ATOM 1841 O O . ALA A 1 220 ? -15.219 9.173 0.815 1.00 90.06 220 ALA A O 1
ATOM 1842 N N . THR A 1 221 ? -13.291 9.812 1.739 1.00 88.56 221 THR A N 1
ATOM 1843 C CA . THR A 1 221 ? -13.660 11.235 1.782 1.00 88.56 221 THR A CA 1
ATOM 1844 C C . THR A 1 221 ? -12.661 12.131 1.069 1.00 88.56 221 THR A C 1
ATOM 1846 O O . THR A 1 221 ? -12.948 13.306 0.886 1.00 88.56 221 THR A O 1
ATOM 1849 N N . GLY A 1 222 ? -11.471 11.628 0.732 1.00 89.56 222 GLY A N 1
ATOM 1850 C CA . GLY A 1 222 ? -10.353 12.437 0.239 1.00 89.56 222 GLY A CA 1
ATOM 1851 C C . GLY A 1 222 ? -9.777 13.405 1.280 1.00 89.56 222 GLY A C 1
ATOM 1852 O O . GLY A 1 222 ? -8.797 14.088 1.009 1.00 89.56 222 GLY A O 1
ATOM 1853 N N . LEU A 1 223 ? -10.359 13.471 2.482 1.00 92.44 223 LEU A N 1
ATOM 1854 C CA . LEU A 1 223 ? -9.941 14.402 3.524 1.00 92.44 223 LEU A CA 1
ATOM 1855 C C . LEU A 1 223 ? -8.708 13.883 4.256 1.00 92.44 223 LEU A C 1
ATOM 1857 O O . LEU A 1 223 ? -8.574 12.682 4.516 1.00 92.44 223 LEU A O 1
ATOM 1861 N N . MET A 1 224 ? -7.840 14.815 4.640 1.00 95.62 224 MET A N 1
ATOM 1862 C CA . MET A 1 224 ? -6.696 14.531 5.494 1.00 95.62 224 MET A CA 1
ATOM 1863 C C . MET A 1 224 ? -7.184 14.014 6.851 1.00 95.62 224 MET A C 1
ATOM 1865 O O . MET A 1 224 ? -7.961 14.664 7.546 1.00 95.62 224 MET A O 1
ATOM 1869 N N . VAL A 1 225 ? -6.706 12.836 7.236 1.00 95.94 225 VAL A N 1
ATOM 1870 C CA . VAL A 1 225 ? -6.976 12.223 8.544 1.00 95.94 225 VAL A CA 1
ATOM 1871 C C . VAL A 1 225 ? -5.766 12.296 9.466 1.00 95.94 225 VAL A C 1
ATOM 1873 O O . VAL A 1 225 ? -5.918 12.181 10.688 1.00 95.94 225 VAL A O 1
ATOM 1876 N N . ARG A 1 226 ? -4.564 12.481 8.900 1.00 96.25 226 ARG A N 1
ATOM 1877 C CA . ARG A 1 226 ? -3.314 12.670 9.643 1.00 96.25 226 ARG A CA 1
ATOM 1878 C C . ARG A 1 226 ? -2.406 13.674 8.954 1.00 96.25 226 ARG A C 1
ATOM 1880 O O . ARG A 1 226 ? -2.320 13.657 7.730 1.00 96.25 226 ARG A O 1
ATOM 1887 N N . ASP A 1 227 ? -1.727 14.484 9.755 1.00 95.62 227 ASP A N 1
ATOM 1888 C CA . ASP A 1 227 ? -0.723 15.440 9.281 1.00 95.62 227 ASP A CA 1
ATOM 1889 C C . ASP A 1 227 ? 0.571 14.742 8.813 1.00 95.62 227 ASP A C 1
ATOM 1891 O O . ASP A 1 227 ? 0.721 13.521 8.937 1.00 95.62 227 ASP A O 1
ATOM 1895 N N . GLU A 1 228 ? 1.529 15.524 8.310 1.00 93.50 228 GLU A N 1
ATOM 1896 C CA . GLU A 1 228 ? 2.872 15.068 7.909 1.00 93.50 228 GLU A CA 1
ATOM 1897 C C . GLU A 1 228 ? 3.700 14.411 9.027 1.00 93.50 228 GLU A C 1
ATOM 1899 O O . GLU A 1 228 ? 4.706 13.754 8.764 1.00 93.50 228 GLU A O 1
ATOM 1904 N N . ASN A 1 229 ? 3.278 14.558 10.284 1.00 92.00 229 ASN A N 1
ATOM 1905 C CA . ASN A 1 229 ? 3.903 13.938 11.449 1.00 92.00 229 ASN A CA 1
ATOM 1906 C C . ASN A 1 229 ? 3.164 12.660 11.890 1.00 92.00 229 ASN A C 1
ATOM 1908 O O . ASN A 1 229 ? 3.517 12.048 12.903 1.00 92.00 229 ASN A O 1
ATOM 1912 N N . GLY A 1 230 ? 2.122 12.252 11.158 1.00 92.12 230 GLY A N 1
ATOM 1913 C CA . GLY A 1 230 ? 1.279 11.097 11.459 1.00 92.12 230 GLY A CA 1
ATOM 1914 C C . GLY A 1 230 ? 0.274 11.322 12.596 1.00 92.12 230 GLY A C 1
ATOM 1915 O O . GLY A 1 230 ? -0.406 10.371 13.014 1.00 92.12 230 GLY A O 1
ATOM 1916 N N . LYS A 1 231 ? 0.143 12.552 13.108 1.00 93.94 231 LYS A N 1
ATOM 1917 C CA . LYS A 1 231 ? -0.815 12.891 14.167 1.00 93.94 231 LYS A CA 1
ATOM 1918 C C . LYS A 1 231 ? -2.213 12.990 13.581 1.00 93.94 231 LYS A C 1
ATOM 1920 O O . LYS A 1 231 ? -2.413 13.514 12.494 1.00 93.94 231 LYS A O 1
ATOM 1925 N N . LYS A 1 232 ? -3.200 12.473 14.316 1.00 93.31 232 LYS A N 1
ATOM 1926 C CA . LYS A 1 232 ? -4.601 12.488 13.885 1.00 93.31 232 LYS A CA 1
ATOM 1927 C C . LYS A 1 232 ? -5.129 13.924 13.848 1.00 93.31 232 LYS A C 1
ATOM 1929 O O . LYS A 1 232 ? -5.016 14.636 14.843 1.00 93.31 232 LYS A O 1
ATOM 1934 N N . VAL A 1 233 ? -5.752 14.301 12.738 1.00 92.44 233 VAL A N 1
ATOM 1935 C CA . VAL A 1 233 ? -6.406 15.604 12.571 1.00 92.44 233 VAL A CA 1
ATOM 1936 C C . VAL A 1 233 ? -7.842 15.501 13.093 1.00 92.44 233 VAL A C 1
ATOM 1938 O O . VAL A 1 233 ? -8.490 14.458 12.951 1.00 92.44 233 VAL A O 1
ATOM 1941 N N . LYS A 1 234 ? -8.330 16.548 13.768 1.00 79.44 234 LYS A N 1
ATOM 1942 C CA . LYS A 1 234 ? -9.748 16.635 14.140 1.00 79.44 234 LYS A CA 1
ATOM 1943 C C . LYS A 1 234 ? -10.540 16.949 12.871 1.00 79.44 234 LYS A C 1
ATOM 1945 O O . LYS A 1 234 ? -10.267 17.964 12.240 1.00 79.44 234 LYS A O 1
ATOM 1950 N N . ALA A 1 235 ? -11.439 16.038 12.508 1.00 59.22 235 ALA A N 1
ATOM 1951 C CA . ALA A 1 235 ? -12.446 16.271 11.479 1.00 59.22 235 ALA A CA 1
ATOM 1952 C C . ALA A 1 235 ? -13.499 17.262 11.982 1.00 59.22 235 ALA A C 1
ATOM 1954 O O . ALA A 1 235 ? -13.752 17.247 13.213 1.00 59.22 235 ALA A O 1
#

Sequence (235 aa):
MKKVRYVFYIAKFDLLNVLRGKRKPHLIDDGISLWTGLFNWWTPPYSHMSVWIQDENGDFVIPTYTPNFYRGPSAEDFLNVGTCYTSTMRGDDNGTVSRPASTVFKYPKRWEYIEFEVTDESFEAAKAWADERVKNNKGYSKRDLLRFAMPLWLLKKLKIADPDREICSEHGEGWATRLETGPVWGMRIIWLLEKILIRSPRRLWRDLIRRHHVPTYSLATGLMVRDENGKKVKA

Radius of gyration: 17.87 Å; chains: 1; bounding box: 52×40×42 Å

Organism: NCBI:txid412755

Foldseek 3Di:
DFKKKKKFFADPPPVPCVVVVVDDDPCQLNVLQVQLCVVQVQFGSTRFIKMWGADPVRDQWDFPDDDPVVDPDWLVRIAGAGKIFTADCDDPRAGTAIDGPNVVCVDLQRMKIWMDDFDPQLVVQLVVVSVVLNVLAPGADPVVSCLSVAAQLVCVVVVVDDVSHDHGLRSVVSSVVSSCPDDDPPCPVVVVVNRGHRRGPRVSVQVCLVVRLTFMARSGPRDTQAGSNRHGDDD

Secondary structure (DSSP, 8-state):
-EEEEEEEEE----HHHHHTTSS---HHHHHHHHHHHHT-TTS--EEEEEEEE--TTS-SEEE-S---TTS---GGGEEE-SEEEEEE-SGGG-EEEEEEHHHH-S-GGGEEEEEEEE-HHHHHHHHHHHHHHHHT-----TTGGGGTTS-HHHHHHTT---TTS--HHHHHHHHHHHTT-S--TTHHHHHHHHHHSPP-HHHHHHHHHHHH---EEETTT--EEE-TT-PBPP-